Protein AF-A0A914XRQ2-F1 (afdb_monomer_lite)

Radius of gyration: 35.01 Å; chains: 1; bounding box: 94×74×85 Å

Secondary structure (DSSP, 8-state):
-HHHHHHHHTT------EEEEEEEEEEEEETTEEEEEEEEEETTTTEEEEE-SS-EEEE-HHHHHTS--SEEEEEEPPPHHHHHHHHHHHHHHHHHTTS---EEEEEHHHHHHHHH-S---SEE-TTTB-TTSSBPTT--GGGEEEEEHHHHHHHHHHH-EE---S---B-HHHHHHHHHHHHHHHHHHHHHHHHHT--TTTTTSPPEEEEHHHHHHHHHHHH-SSPPPP-SEE-GGGEEE-TTS-EEEPTT--EEEE-HHHHHHHHHHH-EE---BS-SSPPPPHHHHHHHHHHHHHHHHHHHHHTTSPP----------SSTTSSSSSSSS--------------PPP----------EEEEE-----

InterPro domains:
  IPR001394 Peptidase C19, ubiquitin carboxyl-terminal hydrolase [PF00443] (7-74)
  IPR006615 Peptidase C19, ubiquitin-specific peptidase, DUSP domain [PF06337] (101-168)
  IPR006615 Peptidase C19, ubiquitin-specific peptidase, DUSP domain [PF06337] (209-277)
  IPR006615 Peptidase C19, ubiquitin-specific peptidase, DUSP domain [PS51283] (77-170)
  IPR006615 Peptidase C19, ubiquitin-specific peptidase, DUSP domain [PS51283] (183-282)
  IPR006615 Peptidase C19, ubiquitin-specific peptidase, DUSP domain [SM00695] (96-176)
  IPR006615 Peptidase C19, ubiquitin-specific peptidase, DUSP domain [SM00695] (200-284)
  IPR018200 Ubiquitin specific protease, conserved site [PS00973] (18-36)
  IPR028889 Ubiquitin specific protease UPS, catalytic domain [PS50235] (1-77)
  IPR035927 DUSP-like superfamily [G3DSA:3.30.2230.10] (79-178)
  IPR035927 DUSP-like superfamily [G3DSA:3.30.2230.10] (207-288)
  IPR035927 DUSP-like superfamily [SSF143791] (89-170)
  IPR035927 DUSP-like superfamily [SSF143791] (208-278)
  IPR038765 Papain-like cysteine peptidase superfamily [SSF54001] (11-77)
  IPR044635 Ubiquitin carboxyl-terminal hydrolase 14-like [PTHR43982] (8-83)

Sequence (370 aa):
MLKSALEQAEQEDKSTLYDLVAFVSHRGAGVEFGHYVAYCYNSVDGNWYEYDDACVSKVDEADVLSREAYVLFYQKRSTDASENFKARVLELSAIMNETNSEAFYISAEWLYRFRTFSEPGPITNSDFLCEHFGQAPLLQPNQVFPIPSKIWSLLFEQYGGGPPCDRLMPCNTCNNRVLDIISRKTREKKAFNLLGKRLRYVTVLPPNVIAYSWYEQWDCFVTHFDRAAPGPIRNDALLQKQRDGSMRLRSGINYKSITREQWTYLHSIYGGGPEVLLTYDKQPCAEEIHSIVQRFEEQLAAVERKAKEPIVELPSSDNEEEDSKLIKEEEDSRIEEQETKSCSSMILIPDLKHEKSSEDVTIAVNANTE

Foldseek 3Di:
DVVVVVVVVVVPPPPWDKDFFKFWAFADPDPVDTFIWIWGADPVVGWIWIHGPVDIDTDDPVVVVVTDGQKIKIFTDADPVLVVLLVVLVVVQVVCVVDPAQWWKAFLQLVLLSVFESDSAATDPCLQAPPVRAGAPPDDPNGMDITGPVSVVSRCVVHNHDDIGSDHHHDPVNVVVLVVQLVVLQVLVVQQVVLQPDQLCVVQAAFWKFQVVQVVLCVCSSPPSPRDHGAAGDCPVQWDQDPVRFIFGDPPGDIDTGHPSSVVVSCVPHNDDDTAGPDRDGTDDPVVVVVSVVVSVVVVVVVVVVVPPDDPDDDDDDDDDDDPPPPDPPDPPDPDDDDDDDDPPDPDDPPPPDDDRPHPIDMDGDPPDD

Structure (mmCIF, N/CA/C/O backbone):
data_AF-A0A914XRQ2-F1
#
_entry.id   AF-A0A914XRQ2-F1
#
loop_
_atom_site.group_PDB
_atom_site.id
_atom_site.type_symbol
_atom_site.label_atom_id
_atom_site.label_alt_id
_atom_site.label_comp_id
_atom_site.label_asym_id
_atom_site.label_entity_id
_atom_site.label_seq_id
_atom_site.pdbx_PDB_ins_code
_atom_site.Cartn_x
_atom_site.Cartn_y
_atom_site.Cartn_z
_atom_site.occupancy
_atom_site.B_iso_or_equiv
_atom_site.auth_seq_id
_atom_site.auth_comp_id
_atom_site.auth_asym_id
_atom_site.auth_atom_id
_atom_site.pdbx_PDB_model_num
ATOM 1 N N . MET A 1 1 ? -4.835 -32.090 27.071 1.00 44.00 1 MET A N 1
ATOM 2 C CA . MET A 1 1 ? -4.871 -30.811 26.330 1.00 44.00 1 MET A CA 1
ATOM 3 C C . MET A 1 1 ? -6.288 -30.432 25.912 1.00 44.00 1 MET A C 1
ATOM 5 O O . MET A 1 1 ? -6.749 -29.415 26.388 1.00 44.00 1 MET A O 1
ATOM 9 N N . LEU A 1 2 ? -7.032 -31.259 25.163 1.00 35.56 2 LEU A N 1
ATOM 10 C CA . LEU A 1 2 ? -8.434 -30.955 24.798 1.00 35.56 2 LEU A CA 1
ATOM 11 C C . LEU A 1 2 ? -9.411 -30.828 25.986 1.00 35.56 2 LEU A C 1
ATOM 13 O O . LEU A 1 2 ? -10.310 -30.002 25.939 1.00 35.56 2 LEU A O 1
ATOM 17 N N . LYS A 1 3 ? -9.203 -31.576 27.080 1.00 37.34 3 LYS A N 1
ATOM 18 C CA . LYS A 1 3 ? -10.009 -31.428 28.310 1.00 37.34 3 LYS A CA 1
ATOM 19 C C . LYS A 1 3 ? -9.753 -30.114 29.063 1.00 37.34 3 LYS A C 1
ATOM 21 O O . LYS A 1 3 ? -10.689 -29.533 29.577 1.00 37.34 3 LYS A O 1
ATOM 26 N N . SER A 1 4 ? -8.518 -29.610 29.022 1.00 41.72 4 SER A N 1
ATOM 27 C CA . SER A 1 4 ? -8.141 -28.334 29.651 1.00 41.72 4 SER A CA 1
ATOM 28 C C . SER A 1 4 ? -8.650 -27.120 28.867 1.00 41.72 4 SER A C 1
ATOM 30 O O . SER A 1 4 ? -8.848 -26.071 29.463 1.00 41.72 4 SER A O 1
ATOM 32 N N . ALA A 1 5 ? -8.870 -27.262 27.554 1.00 40.38 5 ALA A N 1
ATOM 33 C CA . ALA A 1 5 ? -9.501 -26.233 26.727 1.00 40.38 5 ALA A CA 1
ATOM 34 C C . ALA A 1 5 ? -11.030 -26.192 26.918 1.00 40.38 5 ALA A C 1
ATOM 36 O O . ALA A 1 5 ? -11.624 -25.125 26.844 1.00 40.38 5 ALA A O 1
ATOM 37 N N . LEU A 1 6 ? -11.657 -27.340 27.208 1.00 41.16 6 LEU A N 1
ATOM 38 C CA . LEU A 1 6 ? -13.080 -27.419 27.560 1.00 41.16 6 LEU A CA 1
ATOM 39 C C . LEU A 1 6 ? -13.347 -26.913 28.989 1.00 41.16 6 LEU A C 1
ATOM 41 O O . LEU A 1 6 ? -14.287 -26.157 29.187 1.00 41.16 6 LEU A O 1
ATOM 45 N N . GLU A 1 7 ? -12.471 -27.219 29.952 1.00 39.94 7 GLU A N 1
ATOM 46 C CA . GLU A 1 7 ? -12.555 -26.679 31.323 1.00 39.94 7 GLU A CA 1
ATOM 47 C C . GLU A 1 7 ? -12.292 -25.159 31.385 1.00 39.94 7 GLU A C 1
ATOM 49 O O . GLU A 1 7 ? -12.845 -24.478 32.241 1.00 39.94 7 GLU A O 1
ATOM 54 N N . GLN A 1 8 ? -11.491 -24.597 30.466 1.00 41.16 8 GLN A N 1
ATOM 55 C CA . GLN A 1 8 ? -11.328 -23.139 30.340 1.00 41.16 8 GLN A CA 1
ATOM 56 C C . GLN A 1 8 ? -12.550 -22.456 29.710 1.00 41.16 8 GLN A C 1
ATOM 58 O O . GLN A 1 8 ? -12.863 -21.331 30.088 1.00 41.16 8 GLN A O 1
ATOM 63 N N . ALA A 1 9 ? -13.269 -23.136 28.811 1.00 41.97 9 ALA A N 1
ATOM 64 C CA . ALA A 1 9 ? -14.511 -22.623 28.234 1.00 41.97 9 ALA A CA 1
ATOM 65 C C . ALA A 1 9 ? -15.685 -22.637 29.235 1.00 41.97 9 ALA A C 1
ATOM 67 O O . ALA A 1 9 ? -16.582 -21.808 29.136 1.00 41.97 9 ALA A O 1
ATOM 68 N N . GLU A 1 10 ? -15.667 -23.533 30.228 1.00 41.88 10 GLU A N 1
ATOM 69 C CA . GLU A 1 10 ? -16.698 -23.611 31.278 1.00 41.88 10 GLU A CA 1
ATOM 70 C C . GLU A 1 10 ? -16.492 -22.604 32.432 1.00 41.88 10 GLU A C 1
ATOM 72 O O . GLU A 1 10 ? -17.390 -22.421 33.253 1.00 41.88 10 GLU A O 1
ATOM 77 N N . GLN A 1 11 ? -15.350 -21.904 32.494 1.00 41.88 11 GLN A N 1
ATOM 78 C CA . GLN A 1 11 ? -15.058 -20.894 33.527 1.00 41.88 11 GLN A CA 1
ATOM 79 C C . GLN A 1 11 ? -15.397 -19.447 33.090 1.00 41.88 11 GLN A C 1
ATOM 81 O O . GLN A 1 11 ? -15.307 -18.525 33.902 1.00 41.88 11 GLN A O 1
ATOM 86 N N . GLU A 1 12 ? -15.833 -19.238 31.842 1.00 45.47 12 GLU A N 1
ATOM 87 C CA . GLU A 1 12 ? -16.257 -17.940 31.288 1.00 45.47 12 GLU A CA 1
ATOM 88 C C . GLU A 1 12 ? -17.769 -17.879 31.007 1.00 45.47 12 GLU A C 1
ATOM 90 O O . GLU A 1 12 ? -18.205 -17.284 30.028 1.00 45.47 12 GLU A O 1
ATOM 95 N N . ASP A 1 13 ? -18.618 -18.413 31.889 1.00 45.72 13 ASP A N 1
ATOM 96 C CA . ASP A 1 13 ? -20.059 -18.108 31.839 1.00 45.72 13 ASP A CA 1
ATOM 97 C C . ASP A 1 13 ? -20.355 -16.729 32.463 1.00 45.72 13 ASP A C 1
ATOM 99 O O . ASP A 1 13 ? -21.106 -16.567 33.426 1.00 45.72 13 ASP A O 1
ATOM 103 N N . LYS A 1 14 ? -19.707 -15.687 31.929 1.00 56.28 14 LYS A N 1
ATOM 104 C CA . LYS A 1 14 ? -20.295 -14.349 31.946 1.00 56.28 14 LYS A CA 1
ATOM 105 C C . LYS A 1 14 ? -21.221 -14.313 30.745 1.00 56.28 14 LYS A C 1
ATOM 107 O O . LYS A 1 14 ? -20.740 -14.190 29.620 1.00 56.28 14 LYS A O 1
ATOM 112 N N . SER A 1 15 ? -22.527 -14.407 30.987 1.00 59.31 15 SER A N 1
ATOM 113 C CA . SER A 1 15 ? -23.558 -14.226 29.964 1.00 59.31 15 SER A CA 1
ATOM 114 C C . SER A 1 15 ? -23.250 -12.962 29.158 1.00 59.31 15 SER A C 1
ATOM 116 O O . SER A 1 15 ? -23.464 -11.841 29.631 1.00 59.31 15 SER A O 1
ATOM 118 N N . THR A 1 16 ? -22.666 -13.129 27.974 1.00 75.44 16 THR A N 1
ATOM 119 C CA . THR A 1 16 ? -22.288 -11.999 27.135 1.00 75.44 16 THR A CA 1
ATOM 120 C C . THR A 1 16 ? -23.546 -11.570 26.406 1.00 75.44 16 THR A C 1
ATOM 122 O O . THR A 1 16 ? -24.026 -12.260 25.511 1.00 75.44 16 THR A O 1
ATOM 125 N N . LEU A 1 17 ? -24.128 -10.468 26.869 1.00 87.38 17 LEU A N 1
ATOM 126 C CA . LEU A 1 17 ? -25.348 -9.915 26.302 1.00 87.38 17 LEU A CA 1
ATOM 127 C C . LEU A 1 17 ? -24.999 -9.012 25.124 1.00 87.38 17 LEU A C 1
ATOM 129 O O . LEU A 1 17 ? -24.023 -8.265 25.177 1.00 87.38 17 LEU A O 1
ATOM 133 N N . TYR A 1 18 ? -25.826 -9.073 24.089 1.00 88.38 18 TYR A N 1
ATOM 134 C CA . TYR A 1 18 ? -25.706 -8.249 22.897 1.00 88.38 18 TYR A CA 1
ATOM 135 C C . TYR A 1 18 ? -27.042 -7.570 22.612 1.00 88.38 18 TYR A C 1
ATOM 137 O O . TYR A 1 18 ? -28.093 -8.194 22.759 1.00 88.38 18 TYR A O 1
ATOM 145 N N . ASP A 1 19 ? -26.985 -6.318 22.175 1.00 89.81 19 ASP A N 1
ATOM 146 C CA . ASP A 1 19 ? -28.132 -5.537 21.725 1.00 89.81 19 ASP A CA 1
ATOM 147 C C . ASP A 1 19 ? -28.123 -5.428 20.205 1.00 89.81 19 ASP A C 1
ATOM 149 O O . ASP A 1 19 ? -27.085 -5.160 19.603 1.00 89.81 19 ASP A O 1
ATOM 153 N N . LEU A 1 20 ? -29.274 -5.636 19.567 1.00 91.06 20 LEU A N 1
ATOM 154 C CA . LEU A 1 20 ? -29.425 -5.345 18.145 1.00 91.06 20 LEU A CA 1
ATOM 155 C C . LEU A 1 20 ? -29.464 -3.823 17.968 1.00 91.06 20 LEU A C 1
ATOM 157 O O . LEU A 1 20 ? -30.400 -3.178 18.434 1.00 91.06 20 LEU A O 1
ATOM 161 N N . VAL A 1 21 ? -28.471 -3.261 17.281 1.00 93.44 21 VAL A N 1
ATOM 162 C CA . VAL A 1 21 ? -28.357 -1.806 17.073 1.00 93.44 21 VAL A CA 1
ATOM 163 C C . VAL A 1 21 ? -28.676 -1.386 15.645 1.00 93.44 21 VAL A C 1
ATOM 165 O O . VAL A 1 21 ? -29.070 -0.247 15.408 1.00 93.44 21 VAL A O 1
ATOM 168 N N . ALA A 1 22 ? -28.545 -2.299 14.682 1.00 95.12 22 ALA A N 1
ATOM 169 C CA . ALA A 1 22 ? -28.964 -2.062 13.309 1.00 95.12 22 ALA A CA 1
ATOM 170 C C . ALA A 1 22 ? -29.204 -3.371 12.548 1.00 95.12 22 ALA A C 1
ATOM 172 O O . ALA A 1 22 ? -28.736 -4.442 12.936 1.00 95.12 22 ALA A O 1
ATOM 173 N N . PHE A 1 23 ? -29.888 -3.287 11.414 1.00 95.31 23 PHE A N 1
ATOM 174 C CA . PHE A 1 23 ? -29.880 -4.332 10.394 1.00 95.31 23 PHE A CA 1
ATOM 175 C C . PHE A 1 23 ? -30.125 -3.742 9.010 1.00 95.31 23 PHE A C 1
ATOM 177 O O . PHE A 1 23 ? -30.680 -2.658 8.855 1.00 95.31 23 PHE A O 1
ATOM 184 N N . VAL A 1 24 ? -29.711 -4.477 7.988 1.00 94.62 24 VAL A N 1
ATOM 185 C CA . VAL A 1 24 ? -30.026 -4.184 6.594 1.00 94.62 24 VAL A CA 1
ATOM 186 C C . VAL A 1 24 ? -31.089 -5.163 6.136 1.00 94.62 24 VAL A C 1
ATOM 188 O O . VAL A 1 24 ? -30.946 -6.372 6.321 1.00 94.62 24 VAL A O 1
ATOM 191 N N . SER A 1 25 ? -32.140 -4.639 5.519 1.00 93.06 25 SER A N 1
ATOM 192 C CA . SER A 1 25 ? -33.117 -5.421 4.774 1.00 93.06 25 SER A CA 1
ATOM 193 C C . SER A 1 25 ? -32.781 -5.345 3.290 1.00 93.06 25 SER A C 1
ATOM 195 O O . SER A 1 25 ? -32.468 -4.272 2.769 1.00 93.06 25 SER A O 1
ATOM 197 N N . HIS A 1 26 ? -32.832 -6.485 2.611 1.00 91.75 26 HIS A N 1
ATOM 198 C CA . HIS A 1 26 ? -32.635 -6.572 1.170 1.00 91.75 26 HIS A CA 1
ATOM 199 C C . HIS A 1 26 ? -33.975 -6.846 0.496 1.00 91.75 26 HIS A C 1
ATOM 201 O O . HIS A 1 26 ? -34.701 -7.758 0.877 1.00 91.75 26 HIS A O 1
ATOM 207 N N . ARG A 1 27 ? -34.308 -6.030 -0.503 1.00 86.25 27 ARG A N 1
ATOM 208 C CA . ARG A 1 27 ? -35.505 -6.178 -1.331 1.00 86.25 27 ARG A CA 1
ATOM 209 C C . ARG A 1 27 ? -35.055 -6.457 -2.760 1.00 86.25 27 ARG A C 1
ATOM 211 O O . ARG A 1 27 ? -34.749 -5.534 -3.515 1.00 86.25 27 ARG A O 1
ATOM 218 N N . GLY A 1 28 ? -34.986 -7.722 -3.146 1.00 82.12 28 GLY A N 1
ATOM 219 C CA . GLY A 1 28 ? -34.576 -8.106 -4.493 1.00 82.12 28 GLY A CA 1
ATOM 220 C C . GLY A 1 28 ? -34.579 -9.613 -4.691 1.00 82.12 28 GLY A C 1
ATOM 221 O O . GLY A 1 28 ? -34.555 -10.369 -3.731 1.00 82.12 28 GLY A O 1
ATOM 222 N N . ALA A 1 29 ? -34.612 -10.043 -5.951 1.00 76.06 29 ALA A N 1
ATOM 223 C CA . ALA A 1 29 ? -34.640 -11.463 -6.303 1.00 76.06 29 ALA A CA 1
ATOM 224 C C . ALA A 1 29 ? -33.247 -12.124 -6.314 1.00 76.06 29 ALA A C 1
ATOM 226 O O . ALA A 1 29 ? -33.146 -13.315 -6.590 1.00 76.06 29 ALA A O 1
ATOM 227 N N . GLY A 1 30 ? -32.164 -11.372 -6.083 1.00 74.19 30 GLY A N 1
ATOM 228 C CA . GLY A 1 30 ? -30.812 -11.921 -6.107 1.00 74.19 30 GLY A CA 1
ATOM 229 C C . GLY A 1 30 ? -29.822 -11.142 -5.252 1.00 74.19 30 GLY A C 1
ATOM 230 O O . GLY A 1 30 ? -29.964 -9.944 -5.027 1.00 74.19 30 GLY A O 1
ATOM 231 N N . VAL A 1 31 ? -28.781 -11.839 -4.802 1.00 73.06 31 VAL A N 1
ATOM 232 C CA . VAL A 1 31 ? -27.751 -11.307 -3.893 1.00 73.06 31 VAL A CA 1
ATOM 233 C C . VAL A 1 31 ? -26.921 -10.184 -4.535 1.00 73.06 31 VAL A C 1
ATOM 235 O O . VAL A 1 31 ? -26.402 -9.326 -3.832 1.00 73.06 31 VAL A O 1
ATOM 238 N N . GLU A 1 32 ? -26.809 -10.163 -5.868 1.00 73.88 32 GLU A N 1
ATOM 239 C CA . GLU A 1 32 ? -26.055 -9.143 -6.617 1.00 73.88 32 GLU A CA 1
ATOM 240 C C . GLU A 1 32 ? -26.924 -7.967 -7.101 1.00 73.88 32 GLU A C 1
ATOM 242 O O . GLU A 1 32 ? -26.396 -6.978 -7.611 1.00 73.88 32 GLU A O 1
ATOM 247 N N . PHE A 1 33 ? -28.254 -8.058 -6.973 1.00 73.88 33 PHE A N 1
ATOM 248 C CA . PHE A 1 33 ? -29.190 -7.053 -7.480 1.00 73.88 33 PHE A CA 1
ATOM 249 C C . PHE A 1 33 ? -30.433 -6.926 -6.589 1.00 73.88 33 PHE A C 1
ATOM 251 O O . PHE A 1 33 ? -31.248 -7.837 -6.452 1.00 73.88 33 PHE A O 1
ATOM 258 N N . GLY A 1 34 ? -30.613 -5.745 -6.007 1.00 84.00 34 GLY A N 1
ATOM 259 C CA . GLY A 1 34 ? -31.775 -5.393 -5.200 1.00 84.00 34 GLY A CA 1
ATOM 260 C C . GLY A 1 34 ? -31.562 -4.081 -4.462 1.00 84.00 34 GLY A C 1
ATOM 261 O O . GLY A 1 34 ? -30.523 -3.438 -4.610 1.00 84.00 34 GLY A O 1
ATOM 262 N N . HIS A 1 35 ? -32.565 -3.691 -3.684 1.00 90.44 35 HIS A N 1
ATOM 263 C CA . HIS A 1 35 ? -32.544 -2.477 -2.879 1.00 90.44 35 HIS A CA 1
ATOM 264 C C . HIS A 1 35 ? -32.175 -2.799 -1.435 1.00 90.44 35 HIS A C 1
ATOM 266 O O . HIS A 1 35 ? -32.779 -3.690 -0.835 1.00 90.44 35 HIS A O 1
ATOM 272 N N . TYR A 1 36 ? -31.198 -2.091 -0.880 1.00 91.94 36 TYR A N 1
ATOM 273 C CA . TYR A 1 36 ? -30.745 -2.293 0.494 1.00 91.94 36 TYR A CA 1
ATOM 274 C C . TYR A 1 36 ? -31.172 -1.105 1.338 1.00 91.94 36 TYR A C 1
ATOM 276 O O . TYR A 1 36 ? -30.748 0.019 1.095 1.00 91.94 36 TYR A O 1
ATOM 284 N N . VAL A 1 37 ? -31.994 -1.374 2.346 1.00 93.75 37 VAL A N 1
ATOM 285 C CA . VAL A 1 37 ? -32.488 -0.359 3.279 1.00 93.75 37 VAL A CA 1
ATOM 286 C C . VAL A 1 37 ? -31.923 -0.667 4.655 1.00 93.75 37 VAL A C 1
ATOM 288 O O . VAL A 1 37 ? -32.022 -1.806 5.122 1.00 93.75 37 VAL A O 1
ATOM 291 N N . ALA A 1 38 ? -31.322 0.329 5.300 1.00 96.06 38 ALA A N 1
ATOM 292 C CA . ALA A 1 38 ? -30.762 0.173 6.637 1.00 96.06 38 ALA A CA 1
ATOM 293 C C . ALA A 1 38 ? -31.758 0.645 7.699 1.00 96.06 38 ALA A C 1
ATOM 295 O O . ALA A 1 38 ? -32.360 1.707 7.573 1.00 96.06 38 ALA A O 1
ATOM 296 N N . TYR A 1 39 ? -31.900 -0.131 8.764 1.00 95.62 39 TYR A N 1
ATOM 297 C CA . TYR A 1 39 ? -32.664 0.220 9.952 1.00 95.62 39 TYR A CA 1
ATOM 298 C C . TYR A 1 39 ? -31.685 0.343 11.107 1.00 95.62 39 TYR A C 1
ATOM 300 O O . TYR A 1 39 ? -31.021 -0.636 11.444 1.00 95.62 39 TYR A O 1
ATOM 308 N N . CYS A 1 40 ? -31.580 1.525 11.707 1.00 96.00 40 CYS A N 1
ATOM 309 C CA . CYS A 1 40 ? -30.632 1.780 12.790 1.00 96.00 40 CYS A CA 1
ATOM 310 C C . CYS A 1 40 ? -31.351 2.341 14.014 1.00 96.00 40 CYS A C 1
ATOM 312 O O . CYS A 1 40 ? -32.207 3.222 13.893 1.00 96.00 40 CYS A O 1
ATOM 314 N N . TYR A 1 41 ? -30.972 1.850 15.188 1.00 94.44 41 TYR A N 1
ATOM 315 C CA . TYR A 1 41 ? -31.402 2.379 16.470 1.00 94.44 41 TYR A CA 1
ATOM 316 C C . TYR A 1 41 ? -30.537 3.579 16.855 1.00 94.44 41 TYR A C 1
ATOM 318 O O . TYR A 1 41 ? -29.308 3.506 16.846 1.00 94.44 41 TYR A O 1
ATOM 326 N N . ASN A 1 42 ? -31.173 4.690 17.213 1.00 92.19 42 ASN A N 1
ATOM 327 C CA . ASN A 1 42 ? -30.496 5.857 17.754 1.00 92.19 42 ASN A CA 1
ATOM 328 C C . ASN A 1 42 ? -30.557 5.831 19.284 1.00 92.19 42 ASN A C 1
ATOM 330 O O . ASN A 1 42 ? -31.587 6.141 19.882 1.00 92.19 42 ASN A O 1
ATOM 334 N N . SER A 1 43 ? -29.433 5.530 19.930 1.00 87.19 43 SER A N 1
ATOM 335 C CA . SER A 1 43 ? -29.331 5.488 21.394 1.00 87.19 43 SER A CA 1
ATOM 336 C C . SER A 1 43 ? -29.526 6.851 22.075 1.00 87.19 43 SER A C 1
ATOM 338 O O . SER A 1 43 ? -29.836 6.891 23.264 1.00 87.19 43 SER A O 1
ATOM 340 N N . VAL A 1 44 ? -29.395 7.966 21.342 1.00 88.81 44 VAL A N 1
ATOM 341 C CA . VAL A 1 44 ? -29.539 9.328 21.889 1.00 88.81 44 VAL A CA 1
ATOM 342 C C . VAL A 1 44 ? -31.000 9.690 22.151 1.00 88.81 44 VAL A C 1
ATOM 344 O O . VAL A 1 44 ? -31.306 10.313 23.166 1.00 88.81 44 VAL A O 1
ATOM 347 N N . ASP A 1 45 ? -31.900 9.330 21.234 1.00 93.12 45 ASP A N 1
ATOM 348 C CA . ASP A 1 45 ? -33.332 9.645 21.336 1.00 93.12 45 ASP A CA 1
ATOM 349 C C . ASP A 1 45 ? -34.221 8.412 21.578 1.00 93.12 45 ASP A C 1
ATOM 351 O O . ASP A 1 45 ? -35.422 8.563 21.817 1.00 93.12 45 ASP A O 1
ATOM 355 N N . GLY A 1 46 ? -33.636 7.213 21.537 1.00 92.00 46 GLY A N 1
ATOM 356 C CA . GLY A 1 46 ? -34.300 5.940 21.791 1.00 92.00 46 GLY A CA 1
ATOM 357 C C . GLY A 1 46 ? -35.212 5.456 20.664 1.00 92.00 46 GLY A C 1
ATOM 358 O O . GLY A 1 46 ? -36.146 4.707 20.940 1.00 92.00 46 GLY A O 1
ATOM 359 N N . ASN A 1 47 ? -35.012 5.899 19.416 1.00 94.88 47 ASN A N 1
ATOM 360 C CA . ASN A 1 47 ? -35.888 5.553 18.291 1.00 94.88 47 ASN A CA 1
ATOM 361 C C . ASN A 1 47 ? -35.163 4.842 17.150 1.00 94.88 47 ASN A C 1
ATOM 363 O O . ASN A 1 47 ? -33.967 5.024 16.928 1.00 94.88 47 ASN A O 1
ATOM 367 N N . TRP A 1 48 ? -35.933 4.084 16.371 1.00 96.31 48 TRP A N 1
ATOM 368 C CA . TRP A 1 48 ? -35.472 3.463 15.138 1.00 96.31 48 TRP A CA 1
ATOM 369 C C . TRP A 1 48 ? -35.699 4.364 13.926 1.00 96.31 48 TRP A C 1
ATOM 371 O O . TRP A 1 48 ? -36.690 5.094 13.838 1.00 96.31 48 TRP A O 1
ATOM 381 N N . TYR A 1 49 ? -34.786 4.271 12.965 1.00 96.12 49 TYR A N 1
ATOM 382 C CA . TYR A 1 49 ? -34.834 5.019 11.717 1.00 96.12 49 TYR A CA 1
ATOM 383 C C . TYR A 1 49 ? -34.591 4.093 10.527 1.00 96.12 49 TYR A C 1
ATOM 385 O O . TYR A 1 49 ? -33.648 3.305 10.532 1.00 96.12 49 TYR A O 1
ATOM 393 N N . GLU A 1 50 ? -35.442 4.214 9.512 1.00 96.00 50 GLU A N 1
ATOM 394 C CA . GLU A 1 50 ? -35.275 3.639 8.179 1.00 96.00 50 GLU A CA 1
ATOM 395 C C . GLU A 1 50 ? -34.475 4.631 7.324 1.00 96.00 50 GLU A C 1
ATOM 397 O O . GLU A 1 50 ? -34.876 5.786 7.162 1.00 96.00 50 GLU A O 1
ATOM 402 N N . TYR A 1 51 ? -33.339 4.180 6.803 1.00 95.19 51 TYR A N 1
ATOM 403 C CA . TYR A 1 51 ? -32.465 4.905 5.889 1.00 95.19 51 TYR A CA 1
ATOM 404 C C . TYR A 1 51 ? -32.584 4.273 4.503 1.00 95.19 51 TYR A C 1
ATOM 406 O O . TYR A 1 51 ? -31.990 3.226 4.231 1.00 95.19 51 TYR A O 1
ATOM 414 N N . ASP A 1 52 ? -33.370 4.922 3.650 1.00 92.75 52 ASP A N 1
ATOM 415 C CA . ASP A 1 52 ? -33.533 4.614 2.230 1.00 92.75 52 ASP A CA 1
ATOM 416 C C . ASP A 1 52 ? -32.781 5.679 1.393 1.00 92.75 52 ASP A C 1
ATOM 418 O O . ASP A 1 52 ? -32.453 6.761 1.887 1.00 92.75 52 ASP A O 1
ATOM 422 N N . ASP A 1 53 ? -32.511 5.406 0.118 1.00 91.12 53 ASP A N 1
ATOM 423 C CA . ASP A 1 53 ? -31.789 6.287 -0.810 1.00 91.12 53 ASP A CA 1
ATOM 424 C C . ASP A 1 53 ? -32.435 7.676 -0.921 1.00 91.12 53 ASP A C 1
ATOM 426 O O . ASP A 1 53 ? -31.750 8.687 -1.089 1.00 91.12 53 ASP A O 1
ATOM 430 N N . ALA A 1 54 ? -33.768 7.733 -0.854 1.00 89.38 54 ALA A N 1
ATOM 431 C CA . ALA A 1 54 ? -34.530 8.962 -1.056 1.00 89.38 54 ALA A CA 1
ATOM 432 C C . ALA A 1 54 ? -34.807 9.737 0.241 1.00 89.38 54 ALA A C 1
ATOM 434 O O . ALA A 1 54 ? -34.995 10.957 0.196 1.00 89.38 54 ALA A O 1
ATOM 435 N N . CYS A 1 55 ? -34.886 9.057 1.386 1.00 90.94 55 CYS A N 1
ATOM 436 C CA . CYS A 1 55 ? -35.293 9.674 2.642 1.00 90.94 55 CYS A CA 1
ATOM 437 C C . CYS A 1 55 ? -34.858 8.876 3.875 1.00 90.94 55 CYS A C 1
ATOM 439 O O . CYS A 1 55 ? -34.636 7.669 3.838 1.00 90.94 55 CYS A O 1
ATOM 441 N N . VAL A 1 56 ? -34.799 9.592 4.999 1.00 95.50 56 VAL A N 1
ATOM 442 C CA . VAL A 1 56 ? -34.661 9.011 6.334 1.00 95.50 56 VAL A CA 1
ATOM 443 C C . VAL A 1 56 ? -35.972 9.229 7.074 1.00 95.50 56 VAL A C 1
ATOM 445 O O . VAL A 1 56 ? -36.438 10.367 7.177 1.00 95.50 56 VAL A O 1
ATOM 448 N N . SER A 1 57 ? -36.567 8.161 7.594 1.00 95.38 57 SER A N 1
ATOM 449 C CA . SER A 1 57 ? -37.829 8.222 8.335 1.00 95.38 57 SER A CA 1
ATOM 450 C C . SER A 1 57 ? -37.737 7.482 9.657 1.00 95.38 57 SER A C 1
ATOM 452 O O . SER A 1 57 ? -37.221 6.370 9.720 1.00 95.38 57 SER A O 1
ATOM 454 N N . LYS A 1 58 ? -38.278 8.086 10.717 1.00 96.00 58 LYS A N 1
ATOM 455 C CA . LYS A 1 58 ? -38.478 7.405 11.997 1.00 96.00 58 LYS A CA 1
ATOM 456 C C . LYS A 1 58 ? -39.491 6.270 11.818 1.00 96.00 58 LYS A C 1
ATOM 458 O O . LYS A 1 58 ? -40.513 6.475 11.166 1.00 96.00 58 LYS A O 1
ATOM 463 N N . VAL A 1 59 ? -39.214 5.116 12.411 1.00 94.38 59 VAL A N 1
ATOM 464 C CA . VAL A 1 59 ? -40.076 3.927 12.372 1.00 94.38 59 VAL A CA 1
ATOM 465 C C . VAL A 1 59 ? -40.318 3.392 13.778 1.00 94.38 59 VAL A C 1
ATOM 467 O O . VAL A 1 59 ? -39.477 3.551 14.666 1.00 94.38 59 VAL A O 1
ATOM 470 N N . ASP A 1 60 ? -41.477 2.772 13.981 1.00 91.75 60 ASP A N 1
ATOM 471 C CA . ASP A 1 60 ? -41.829 2.172 15.263 1.00 91.75 60 ASP A CA 1
ATOM 472 C C . ASP A 1 60 ? -41.170 0.799 15.421 1.00 91.75 60 ASP A C 1
ATOM 474 O O . ASP A 1 60 ? -40.987 0.052 14.462 1.00 91.75 60 ASP A O 1
ATOM 478 N N . GLU A 1 61 ? -40.847 0.426 16.657 1.00 89.44 61 GLU A N 1
ATOM 479 C CA . GLU A 1 61 ? -40.177 -0.845 16.960 1.00 89.44 61 GLU A CA 1
ATOM 480 C C . GLU A 1 61 ? -40.977 -2.070 16.476 1.00 89.44 61 GLU A C 1
ATOM 482 O O . GLU A 1 61 ? -40.403 -3.049 16.002 1.00 89.44 61 GLU A O 1
ATOM 487 N N . ALA A 1 62 ? -42.311 -2.003 16.513 1.00 89.81 62 ALA A N 1
ATOM 488 C CA . ALA A 1 62 ? -43.167 -3.061 15.981 1.00 89.81 62 ALA A CA 1
ATOM 489 C C . ALA A 1 62 ? -42.989 -3.253 14.463 1.00 89.81 62 ALA A C 1
ATOM 491 O O . ALA A 1 62 ? -42.950 -4.391 13.990 1.00 89.81 62 ALA A O 1
ATOM 492 N N . ASP A 1 63 ? -42.828 -2.160 13.710 1.00 86.88 63 ASP A N 1
ATOM 493 C CA . ASP A 1 63 ? -42.570 -2.221 12.269 1.00 86.88 63 ASP A CA 1
ATOM 494 C C . ASP A 1 63 ? -41.190 -2.806 11.999 1.00 86.88 63 ASP A C 1
ATOM 496 O O . ASP A 1 63 ? -41.029 -3.618 11.090 1.00 86.88 63 ASP A O 1
ATOM 500 N N . VAL A 1 64 ? -40.207 -2.430 12.814 1.00 89.12 64 VAL A N 1
ATOM 501 C CA . VAL A 1 64 ? -38.832 -2.921 12.738 1.00 89.12 64 VAL A CA 1
ATOM 502 C C . VAL A 1 64 ? -38.776 -4.440 12.920 1.00 89.12 64 VAL A C 1
ATOM 504 O O . VAL A 1 64 ? -38.181 -5.130 12.095 1.00 89.12 64 VAL A O 1
ATOM 507 N N . LEU A 1 65 ? -39.464 -4.970 13.936 1.00 88.06 65 LEU A N 1
ATOM 508 C CA . LEU A 1 65 ? -39.543 -6.409 14.219 1.00 88.06 65 LEU A CA 1
ATOM 509 C C . LEU A 1 65 ? -40.256 -7.213 13.122 1.00 88.06 65 LEU A C 1
ATOM 511 O O . LEU A 1 65 ? -40.074 -8.426 13.038 1.00 88.06 65 LEU A O 1
ATOM 515 N N . SER A 1 66 ? -41.069 -6.557 12.290 1.00 88.38 66 SER A N 1
ATOM 516 C CA . SER A 1 66 ? -41.770 -7.201 11.174 1.00 88.38 66 SER A CA 1
ATOM 517 C C . SER A 1 66 ? -40.929 -7.324 9.896 1.00 88.38 66 SER A C 1
ATOM 519 O O . SER A 1 66 ? -41.354 -7.993 8.954 1.00 88.38 66 SER A O 1
ATOM 521 N N . ARG A 1 67 ? -39.759 -6.672 9.825 1.00 89.12 67 ARG A N 1
ATOM 522 C CA . ARG A 1 67 ? -38.915 -6.670 8.621 1.00 89.12 67 ARG A CA 1
ATOM 523 C C . ARG A 1 67 ? -38.020 -7.902 8.550 1.00 89.12 67 ARG A C 1
ATOM 525 O O . ARG A 1 67 ? -37.493 -8.382 9.549 1.00 89.12 67 ARG A O 1
ATOM 532 N N . GLU A 1 68 ? -37.771 -8.355 7.327 1.00 89.94 68 GLU A N 1
ATOM 533 C CA . GLU A 1 68 ? -36.800 -9.410 7.057 1.00 89.94 68 GLU A CA 1
ATOM 534 C C . GLU A 1 68 ? -35.384 -8.826 7.034 1.00 89.94 68 GLU A C 1
ATOM 536 O O . GLU A 1 68 ? -35.036 -7.991 6.188 1.00 89.94 68 GLU A O 1
ATOM 541 N N . ALA A 1 69 ? -34.572 -9.253 8.001 1.00 89.94 69 ALA A N 1
ATOM 542 C CA . ALA A 1 69 ? -33.180 -8.853 8.116 1.00 89.94 69 ALA A CA 1
ATOM 543 C C . ALA A 1 69 ? -32.281 -9.753 7.257 1.00 89.94 69 ALA A C 1
ATOM 545 O O . ALA A 1 69 ? -32.260 -10.976 7.417 1.00 89.94 69 ALA A O 1
ATOM 546 N N . TYR A 1 70 ? -31.499 -9.118 6.386 1.00 90.38 70 TYR A N 1
ATOM 547 C CA . TYR A 1 70 ? -30.450 -9.740 5.582 1.00 90.38 70 TYR A CA 1
ATOM 548 C C . TYR A 1 70 ? -29.104 -9.729 6.325 1.00 90.38 70 TYR A C 1
ATOM 550 O O . TYR A 1 70 ? -28.425 -10.752 6.418 1.00 90.38 70 TYR A O 1
ATOM 558 N N . VAL A 1 71 ? -28.744 -8.594 6.932 1.00 92.75 71 VAL A N 1
ATOM 559 C CA . VAL A 1 71 ? -27.537 -8.449 7.766 1.00 92.75 71 VAL A CA 1
ATOM 560 C C . VAL A 1 71 ? -27.919 -7.817 9.092 1.00 92.75 71 VAL A C 1
ATOM 562 O O . VAL A 1 71 ? -28.543 -6.765 9.091 1.00 92.75 71 VAL A O 1
ATOM 565 N N . LEU A 1 72 ? -27.530 -8.425 10.208 1.00 92.94 72 LEU A N 1
ATOM 566 C CA . LEU A 1 72 ? -27.784 -7.940 11.564 1.00 92.94 72 LEU A CA 1
ATOM 567 C C . LEU A 1 72 ? -26.492 -7.395 12.179 1.00 92.94 72 LEU A C 1
ATOM 569 O O . LEU A 1 72 ? -25.421 -7.979 12.006 1.00 92.94 72 LEU A O 1
ATOM 573 N N . PHE A 1 73 ? -26.618 -6.310 12.935 1.00 92.19 73 PHE A N 1
ATOM 574 C CA . PHE A 1 73 ? -25.530 -5.628 13.624 1.00 92.19 73 PHE A CA 1
ATOM 575 C C . PHE A 1 73 ? -25.822 -5.605 15.124 1.00 92.19 73 PHE A C 1
ATOM 577 O O . PHE A 1 73 ? -26.765 -4.951 15.575 1.00 92.19 73 PHE A O 1
ATOM 584 N N . TYR A 1 74 ? -25.005 -6.319 15.893 1.00 90.50 74 TYR A N 1
ATOM 585 C CA . TYR A 1 74 ? -25.149 -6.451 17.339 1.00 90.50 74 TYR A CA 1
ATOM 586 C C . TYR A 1 74 ? -24.022 -5.742 18.076 1.00 90.50 74 TYR A C 1
ATOM 588 O O . TYR A 1 74 ? -22.859 -5.963 17.756 1.00 90.50 74 TYR A O 1
ATOM 596 N N . GLN A 1 75 ? -24.342 -4.966 19.103 1.00 87.94 75 GLN A N 1
ATOM 597 C CA . GLN A 1 75 ? -23.367 -4.360 20.001 1.00 87.94 75 GLN A CA 1
ATOM 598 C C . GLN A 1 75 ? -23.275 -5.173 21.291 1.00 87.94 75 GLN A C 1
ATOM 600 O O . GLN A 1 75 ? -24.293 -5.506 21.898 1.00 87.94 75 GLN A O 1
ATOM 605 N N . LYS A 1 76 ? -22.060 -5.510 21.728 1.00 87.69 76 LYS A N 1
ATOM 606 C CA . LYS A 1 76 ? -21.854 -6.164 23.028 1.00 87.69 76 LYS A CA 1
ATOM 607 C C . LYS A 1 76 ? -22.219 -5.196 24.155 1.00 87.69 76 LYS A C 1
ATOM 609 O O . LYS A 1 76 ? -21.836 -4.032 24.117 1.00 87.69 76 LYS A O 1
ATOM 614 N N . ARG A 1 77 ? -22.927 -5.670 25.183 1.00 86.12 77 ARG A N 1
ATOM 615 C CA . ARG A 1 77 ? -23.167 -4.877 26.394 1.00 86.12 77 ARG A CA 1
ATOM 616 C C . ARG A 1 77 ? -21.905 -4.820 27.238 1.00 86.12 77 ARG A C 1
ATOM 618 O O . ARG A 1 77 ? -21.310 -5.849 27.570 1.00 86.12 77 ARG A O 1
ATOM 625 N N . SER A 1 78 ? -21.548 -3.616 27.665 1.00 85.38 78 SER A N 1
ATOM 626 C CA . SER A 1 78 ? -20.546 -3.449 28.708 1.00 85.38 78 SER A CA 1
ATOM 627 C C . SER A 1 78 ? -21.055 -4.003 30.038 1.00 85.38 78 SER A C 1
ATOM 629 O O . SER A 1 78 ? -22.231 -3.891 30.377 1.00 85.38 78 SER A O 1
ATOM 631 N N . THR A 1 79 ? -20.149 -4.585 30.820 1.00 86.75 79 THR A N 1
ATOM 632 C CA . THR A 1 79 ? -20.447 -4.972 32.205 1.00 86.75 79 THR A CA 1
ATOM 633 C C . THR A 1 79 ? -20.303 -3.766 33.131 1.00 86.75 79 THR A C 1
ATOM 635 O O . THR A 1 79 ? -19.435 -2.923 32.897 1.00 86.75 79 THR A O 1
ATOM 638 N N . ASP A 1 80 ? -21.060 -3.728 34.233 1.00 86.69 80 ASP A N 1
ATOM 639 C CA . ASP A 1 80 ? -20.933 -2.677 35.259 1.00 86.69 80 ASP A CA 1
ATOM 640 C C . ASP A 1 80 ? -19.485 -2.512 35.737 1.00 86.69 80 ASP A C 1
ATOM 642 O O . ASP A 1 80 ? -19.015 -1.406 35.991 1.00 86.69 80 ASP A O 1
ATOM 646 N N . ALA A 1 81 ? -18.740 -3.617 35.834 1.00 86.81 81 ALA A N 1
ATOM 647 C CA . ALA A 1 81 ? -17.328 -3.593 36.194 1.00 86.81 81 ALA A CA 1
ATOM 648 C C . ALA A 1 81 ? -16.466 -2.841 35.160 1.00 86.81 81 ALA A C 1
ATOM 650 O O . ALA A 1 81 ? -15.601 -2.060 35.555 1.00 86.81 81 ALA A O 1
ATOM 651 N N . SER A 1 82 ? -16.706 -3.051 33.859 1.00 86.94 82 SER A N 1
ATOM 652 C CA . SER A 1 82 ? -15.989 -2.363 32.774 1.00 86.94 82 SER A CA 1
ATOM 653 C C . SER A 1 82 ? -16.309 -0.867 32.757 1.00 86.94 82 SER A C 1
ATOM 655 O O . SER A 1 82 ? -15.395 -0.044 32.732 1.00 86.94 82 SER A O 1
ATOM 657 N N . GLU A 1 83 ? -17.586 -0.496 32.875 1.00 88.25 83 GLU A N 1
ATOM 658 C CA . GLU A 1 83 ? -17.998 0.914 32.886 1.00 88.25 83 GLU A CA 1
ATOM 659 C C . GLU A 1 83 ? -17.486 1.657 34.126 1.00 88.25 83 GLU A C 1
ATOM 661 O O . GLU A 1 83 ? -16.923 2.747 34.009 1.00 88.25 83 GLU A O 1
ATOM 666 N N . ASN A 1 84 ? -17.551 1.037 35.308 1.00 91.31 84 ASN A N 1
ATOM 667 C CA . ASN A 1 84 ? -16.967 1.605 36.525 1.00 91.31 84 ASN A CA 1
ATOM 668 C C . ASN A 1 84 ? -15.445 1.774 36.410 1.00 91.31 84 ASN A C 1
ATOM 670 O O . ASN A 1 84 ? -14.890 2.771 36.880 1.00 91.31 84 ASN A O 1
ATOM 674 N N . PHE A 1 85 ? -14.752 0.823 35.775 1.00 92.19 85 PHE A N 1
ATOM 675 C CA . PHE A 1 85 ? -13.319 0.942 35.520 1.00 92.19 85 PHE A CA 1
ATOM 676 C C . PHE A 1 85 ? -13.014 2.114 34.577 1.00 92.19 85 PHE A C 1
ATOM 678 O O . PHE A 1 85 ? -12.143 2.930 34.887 1.00 92.19 85 PHE A O 1
ATOM 685 N N . LYS A 1 86 ? -13.752 2.246 33.466 1.00 91.25 86 LYS A N 1
ATOM 686 C CA . LYS A 1 86 ? -13.617 3.372 32.528 1.00 91.25 86 LYS A CA 1
ATOM 687 C C . LYS A 1 86 ? -13.856 4.712 33.221 1.00 91.25 86 LYS A C 1
ATOM 689 O O . LYS A 1 86 ? -13.018 5.605 33.105 1.00 91.25 86 LYS A O 1
ATOM 694 N N . ALA A 1 87 ? -14.938 4.832 33.990 1.00 90.94 87 ALA A N 1
ATOM 695 C CA . ALA A 1 87 ? -15.267 6.040 34.745 1.00 90.94 87 ALA A CA 1
ATOM 696 C C . ALA A 1 87 ? -14.136 6.431 35.710 1.00 90.94 87 ALA A C 1
ATOM 698 O O . ALA A 1 87 ? -13.681 7.575 35.699 1.00 90.94 87 ALA A O 1
ATOM 699 N N . ARG A 1 88 ? -13.602 5.462 36.466 1.00 92.62 88 ARG A N 1
ATOM 700 C CA . ARG A 1 88 ? -12.467 5.676 37.376 1.00 92.62 88 ARG A CA 1
ATOM 701 C C . ARG A 1 88 ? -11.205 6.136 36.642 1.00 92.62 88 ARG A C 1
ATOM 703 O O . ARG A 1 88 ? -10.494 7.004 37.143 1.00 92.62 88 ARG A O 1
ATOM 710 N N . VAL A 1 89 ? -10.890 5.553 35.484 1.00 91.94 89 VAL A N 1
ATOM 711 C CA . VAL A 1 89 ? -9.734 5.974 34.674 1.00 91.94 89 VAL A CA 1
ATOM 712 C C . VAL A 1 89 ? -9.897 7.420 34.203 1.00 91.94 89 VAL A C 1
ATOM 714 O O . VAL A 1 89 ? -8.952 8.201 34.311 1.00 91.94 89 VAL A O 1
ATOM 717 N N . LEU A 1 90 ? -11.083 7.791 33.713 1.00 88.94 90 LEU A N 1
ATOM 718 C CA . LEU A 1 90 ? -11.369 9.147 33.236 1.00 88.94 90 LEU A CA 1
ATOM 719 C C . LEU A 1 90 ? -11.296 10.181 34.369 1.00 88.94 90 LEU A C 1
ATOM 721 O O . LEU A 1 90 ? -10.678 11.230 34.193 1.00 88.94 90 LEU A O 1
ATOM 725 N N . GLU A 1 91 ? -11.854 9.866 35.539 1.00 89.25 91 GLU A N 1
ATOM 726 C CA . GLU A 1 91 ? -11.787 10.722 36.728 1.00 89.25 91 GLU A CA 1
ATOM 727 C C . GLU A 1 91 ? -10.338 10.938 37.187 1.00 89.25 91 GLU A C 1
ATOM 729 O O . GLU A 1 91 ? -9.891 12.075 37.349 1.00 89.25 91 GLU A O 1
ATOM 734 N N . LEU A 1 92 ? -9.563 9.857 37.325 1.00 87.44 92 LEU A N 1
ATOM 735 C CA . LEU A 1 92 ? -8.151 9.949 37.705 1.00 87.44 92 LEU A CA 1
ATOM 736 C C . LEU A 1 92 ? -7.332 10.732 36.675 1.00 87.44 92 LEU A C 1
ATOM 738 O O . LEU A 1 92 ? -6.455 11.507 37.056 1.00 87.44 92 LEU A O 1
ATOM 742 N N . SER A 1 93 ? -7.620 10.565 35.383 1.00 86.25 93 SER A N 1
ATOM 743 C CA . SER A 1 93 ? -6.943 11.315 34.325 1.00 86.25 93 SER A CA 1
ATOM 744 C C . SER A 1 93 ? -7.210 12.817 34.429 1.00 86.25 93 SER A C 1
ATOM 746 O O . SER A 1 93 ? -6.300 13.599 34.165 1.00 86.25 93 SER A O 1
ATOM 748 N N . ALA A 1 94 ? -8.420 13.229 34.817 1.00 84.88 94 ALA A N 1
ATOM 749 C CA . ALA A 1 94 ? -8.756 14.639 34.994 1.00 84.88 94 ALA A CA 1
ATOM 750 C C . ALA A 1 94 ? -7.986 15.268 36.166 1.00 84.88 94 ALA A C 1
ATOM 752 O O . ALA A 1 94 ? -7.458 16.366 36.026 1.00 84.88 94 ALA A O 1
ATOM 753 N N . ILE A 1 95 ? -7.856 14.545 37.284 1.00 82.69 95 ILE A N 1
ATOM 754 C CA . ILE A 1 95 ? -7.129 15.005 38.480 1.00 82.69 95 ILE A CA 1
ATOM 755 C C . ILE A 1 95 ? -5.620 15.101 38.213 1.00 82.69 95 ILE A C 1
ATOM 757 O O . ILE A 1 95 ? -4.947 16.028 38.660 1.00 82.69 95 ILE A O 1
ATOM 761 N N . MET A 1 96 ? -5.058 14.128 37.492 1.00 75.94 96 MET A N 1
ATOM 762 C CA . MET A 1 96 ? -3.608 14.009 37.321 1.00 75.94 96 MET A CA 1
ATOM 763 C C . MET A 1 96 ? -3.000 14.995 36.321 1.00 75.94 96 MET A C 1
ATOM 765 O O . MET A 1 96 ? -1.796 15.244 36.408 1.00 75.94 96 MET A O 1
ATOM 769 N N . ASN A 1 97 ? -3.803 15.586 35.429 1.00 66.00 97 ASN A N 1
ATOM 770 C CA . ASN A 1 97 ? -3.347 16.569 34.436 1.00 66.00 97 ASN A CA 1
ATOM 771 C C . ASN A 1 97 ? -2.697 17.825 35.054 1.00 66.00 97 ASN A C 1
ATOM 773 O O . ASN A 1 97 ? -2.000 18.556 34.357 1.00 66.00 97 ASN A O 1
ATOM 777 N N . GLU A 1 98 ? -2.886 18.067 36.353 1.00 59.47 98 GLU A N 1
ATOM 778 C CA . GLU A 1 98 ? -2.329 19.219 37.076 1.00 59.47 98 GLU A CA 1
ATOM 779 C C . GLU A 1 98 ? -0.960 18.941 37.727 1.00 59.47 98 GLU A C 1
ATOM 781 O O . GLU A 1 98 ? -0.278 19.862 38.178 1.00 59.47 98 GLU A O 1
ATOM 786 N N . THR A 1 99 ? -0.521 17.679 37.770 1.00 62.94 99 THR A N 1
ATOM 787 C CA . THR A 1 99 ? 0.752 17.279 38.391 1.00 62.94 99 THR A CA 1
ATOM 788 C C . THR A 1 99 ? 1.797 16.952 37.329 1.00 62.94 99 THR A C 1
ATOM 790 O O . THR A 1 99 ? 1.514 16.221 36.385 1.00 62.94 99 THR A O 1
ATOM 793 N N . ASN A 1 100 ? 3.024 17.463 37.485 1.00 60.81 100 ASN A N 1
ATOM 794 C CA . ASN A 1 100 ? 4.153 17.198 36.583 1.00 60.81 100 ASN A CA 1
ATOM 795 C C . ASN A 1 100 ? 4.674 15.752 36.747 1.00 60.81 100 ASN A C 1
ATOM 797 O O . ASN A 1 100 ? 5.750 15.523 37.300 1.00 60.81 100 ASN A O 1
ATOM 801 N N . SER A 1 101 ? 3.853 14.779 36.353 1.00 69.50 101 SER A N 1
ATOM 802 C CA . SER A 1 101 ? 4.107 13.344 36.472 1.00 69.50 101 SER A CA 1
ATOM 803 C C . SER A 1 101 ? 4.770 12.800 35.205 1.00 69.50 101 SER A C 1
ATOM 805 O O . SER A 1 101 ? 4.496 13.272 34.102 1.00 69.50 101 SER A O 1
ATOM 807 N N . GLU A 1 102 ? 5.611 11.772 35.349 1.00 82.75 102 GLU A N 1
ATOM 808 C CA . GLU A 1 102 ? 6.130 11.009 34.207 1.00 82.75 102 GLU A CA 1
ATOM 809 C C . GLU A 1 102 ? 4.969 10.479 33.349 1.00 82.75 102 GLU A C 1
ATOM 811 O O . GLU A 1 102 ? 3.983 9.943 33.873 1.00 82.75 102 GLU A O 1
ATOM 816 N N . ALA A 1 103 ? 5.084 10.647 32.031 1.00 89.69 103 ALA A N 1
ATOM 817 C CA . ALA A 1 103 ? 4.054 10.278 31.071 1.00 89.69 103 ALA A CA 1
ATOM 818 C C . ALA A 1 103 ? 4.493 9.078 30.229 1.00 89.69 103 ALA A C 1
ATOM 820 O O . ALA A 1 103 ? 5.649 8.971 29.826 1.00 89.69 103 ALA A O 1
ATOM 821 N N . PHE A 1 104 ? 3.538 8.203 29.938 1.00 93.81 104 PHE A N 1
ATOM 822 C CA . PHE A 1 104 ? 3.644 7.184 28.903 1.00 93.81 104 PHE A CA 1
ATOM 823 C C . PHE A 1 104 ? 2.850 7.624 27.681 1.00 93.81 104 PHE A C 1
ATOM 825 O O . PHE A 1 104 ? 1.943 8.443 27.781 1.00 93.81 104 PHE A O 1
ATOM 832 N N . TYR A 1 105 ? 3.165 7.055 26.531 1.00 94.00 105 TYR A N 1
ATOM 833 C CA . TYR A 1 105 ? 2.484 7.300 25.275 1.00 94.00 105 TYR A CA 1
ATOM 834 C C . TYR A 1 105 ? 1.649 6.086 24.895 1.00 94.00 105 TYR A C 1
ATOM 836 O O . TYR A 1 105 ? 2.086 4.939 25.032 1.00 94.00 105 TYR A O 1
ATOM 844 N N . ILE A 1 106 ? 0.441 6.352 24.414 1.00 94.94 106 ILE A N 1
ATOM 845 C CA . ILE A 1 106 ? -0.520 5.327 24.024 1.00 94.94 106 ILE A CA 1
ATOM 846 C C . ILE A 1 106 ? -1.190 5.685 22.697 1.00 94.94 106 ILE A C 1
ATOM 848 O O . ILE A 1 106 ? -1.345 6.864 22.364 1.00 94.94 106 ILE A O 1
ATOM 852 N N . SER A 1 107 ? -1.574 4.653 21.947 1.00 95.50 107 SER A N 1
ATOM 853 C CA . SER A 1 107 ? -2.224 4.783 20.645 1.00 95.50 107 SER A CA 1
ATOM 854 C C . SER A 1 107 ? -3.563 5.505 20.772 1.00 95.50 107 SER A C 1
ATOM 856 O O . SER A 1 107 ? -4.395 5.174 21.623 1.00 95.50 107 SER A O 1
ATOM 858 N N . ALA A 1 108 ? -3.790 6.468 19.883 1.00 94.19 108 ALA A N 1
ATOM 859 C CA . ALA A 1 108 ? -5.086 7.108 19.704 1.00 94.19 108 ALA A CA 1
ATOM 860 C C . ALA A 1 108 ? -6.177 6.103 19.326 1.00 94.19 108 ALA A C 1
ATOM 862 O O . ALA A 1 108 ? -7.289 6.180 19.845 1.00 94.19 108 ALA A O 1
ATOM 863 N N . GLU A 1 109 ? -5.852 5.155 18.445 1.00 93.56 109 GLU A N 1
ATOM 864 C CA . GLU A 1 109 ? -6.765 4.099 18.013 1.00 93.56 109 GLU A CA 1
ATOM 865 C C . GLU A 1 109 ? -7.162 3.224 19.203 1.00 93.56 109 GLU A C 1
ATOM 867 O O . GLU A 1 109 ? -8.345 2.961 19.430 1.00 93.56 109 GLU A O 1
ATOM 872 N N . TRP A 1 110 ? -6.188 2.835 20.027 1.00 95.44 110 TRP A N 1
ATOM 873 C CA . TRP A 1 110 ? -6.487 2.045 21.213 1.00 95.44 110 TRP A CA 1
ATOM 874 C C . TRP A 1 110 ? -7.312 2.832 22.240 1.00 95.44 110 TRP A C 1
ATOM 876 O O . TRP A 1 110 ? -8.272 2.297 22.789 1.00 95.44 110 TRP A O 1
ATOM 886 N N . LEU A 1 111 ? -7.010 4.115 22.471 1.00 93.50 111 LEU A N 1
ATOM 887 C CA . LEU A 1 111 ? -7.828 4.965 23.345 1.00 93.50 111 LEU A CA 1
ATOM 888 C C . LEU A 1 111 ? -9.259 5.126 22.830 1.00 93.50 111 LEU A C 1
ATOM 890 O O . LEU A 1 111 ? -10.200 5.171 23.624 1.00 93.50 111 LEU A O 1
ATOM 894 N N . TYR A 1 112 ? -9.433 5.211 21.514 1.00 92.00 112 TYR A N 1
ATOM 895 C CA . TYR A 1 112 ? -10.748 5.248 20.899 1.00 92.00 112 TYR A CA 1
ATOM 896 C C . TYR A 1 112 ? -11.522 3.961 21.191 1.00 92.00 112 TYR A C 1
ATOM 898 O O . TYR A 1 112 ? -12.642 4.029 21.699 1.00 92.00 112 TYR A O 1
ATOM 906 N N . ARG A 1 113 ? -10.899 2.795 20.976 1.00 92.50 113 ARG A N 1
ATOM 907 C CA . ARG A 1 113 ? -11.473 1.488 21.334 1.00 92.50 113 ARG A CA 1
ATOM 908 C C . ARG A 1 113 ? -11.792 1.416 22.822 1.00 92.50 113 ARG A C 1
ATOM 910 O O . ARG A 1 113 ? -12.868 0.977 23.188 1.00 92.50 113 ARG A O 1
ATOM 917 N N . PHE A 1 114 ? -10.915 1.906 23.695 1.00 93.00 114 PHE A N 1
ATOM 918 C CA . PHE A 1 114 ? -11.163 1.932 25.140 1.00 93.00 114 PHE A CA 1
ATOM 919 C C . PHE A 1 114 ? -12.423 2.726 25.508 1.00 93.00 114 PHE A C 1
ATOM 921 O O . PHE A 1 114 ? -13.172 2.321 26.397 1.00 93.00 114 PHE A O 1
ATOM 928 N N . ARG A 1 115 ? -12.685 3.840 24.817 1.00 89.06 115 ARG A N 1
ATOM 929 C CA . ARG A 1 115 ? -13.880 4.663 25.050 1.00 89.06 115 ARG A CA 1
ATOM 930 C C . ARG A 1 115 ? -15.151 4.036 24.488 1.00 89.06 115 ARG A C 1
ATOM 932 O O . ARG A 1 115 ? -16.202 4.176 25.101 1.00 89.06 115 ARG A O 1
ATOM 939 N N . THR A 1 116 ? -15.059 3.379 23.338 1.00 85.56 116 THR A N 1
ATOM 940 C CA . THR A 1 116 ? -16.231 2.989 22.536 1.00 85.56 116 THR A CA 1
ATOM 941 C C . THR A 1 116 ? -16.576 1.505 22.622 1.00 85.56 116 THR A C 1
ATOM 943 O O . THR A 1 116 ? -17.735 1.141 22.452 1.00 85.56 116 THR A O 1
ATOM 946 N N . PHE A 1 117 ? -15.602 0.637 22.892 1.00 87.25 117 PHE A N 1
ATOM 947 C CA . PHE A 1 117 ? -15.789 -0.811 22.876 1.00 87.25 117 PHE A CA 1
ATOM 948 C C . PHE A 1 117 ? -16.020 -1.311 24.299 1.00 87.25 117 PHE A C 1
ATOM 950 O O . PHE A 1 117 ? -15.458 -0.790 25.271 1.00 87.25 117 PHE A O 1
ATOM 957 N N . SER A 1 118 ? -16.830 -2.355 24.445 1.00 85.12 118 SER A N 1
ATOM 958 C CA . SER A 1 118 ? -16.979 -3.042 25.731 1.00 85.12 118 SER A CA 1
ATOM 959 C C . SER A 1 118 ? -15.694 -3.771 26.120 1.00 85.12 118 SER A C 1
ATOM 961 O O . SER A 1 118 ? -15.364 -3.829 27.307 1.00 85.12 118 SER A O 1
ATOM 963 N N . GLU A 1 119 ? -14.952 -4.261 25.121 1.00 86.69 119 GLU A N 1
ATOM 964 C CA . GLU A 1 119 ? -13.657 -4.922 25.266 1.00 86.69 119 GLU A CA 1
ATOM 965 C C . GLU A 1 119 ? -12.653 -4.364 24.244 1.00 86.69 119 GLU A C 1
ATOM 967 O O . GLU A 1 119 ? -12.548 -4.856 23.122 1.00 86.69 119 GLU A O 1
ATOM 972 N N . PRO A 1 120 ? -11.860 -3.343 24.611 1.00 90.81 120 PRO A N 1
ATOM 973 C CA . PRO A 1 120 ? -10.887 -2.759 23.689 1.00 90.81 120 PRO A CA 1
ATOM 974 C C . PRO A 1 120 ? -9.778 -3.731 23.275 1.00 90.81 120 PRO A C 1
ATOM 976 O O . PRO A 1 120 ? -9.127 -3.505 22.256 1.00 90.81 120 PRO A O 1
ATOM 979 N N . GLY A 1 121 ? -9.572 -4.811 24.031 1.00 91.81 121 GLY A N 1
ATOM 980 C CA . GLY A 1 121 ? -8.462 -5.741 23.859 1.00 91.81 121 GLY A CA 1
ATOM 981 C C . GLY A 1 121 ? -7.134 -5.192 24.401 1.00 91.81 121 GLY A C 1
ATOM 982 O O . GLY A 1 121 ? -7.100 -4.104 24.986 1.00 91.81 121 GLY A O 1
ATOM 983 N N . PRO A 1 122 ? -6.030 -5.941 24.223 1.00 96.12 122 PRO A N 1
ATOM 984 C CA . PRO A 1 122 ? -4.712 -5.534 24.701 1.00 96.12 122 PRO A CA 1
ATOM 985 C C . PRO A 1 122 ? -4.255 -4.208 24.096 1.00 96.12 122 PRO A C 1
ATOM 987 O O . PRO A 1 122 ? -4.599 -3.897 22.956 1.00 96.12 122 PRO A O 1
ATOM 990 N N . ILE A 1 123 ? -3.452 -3.442 24.838 1.00 96.00 123 ILE A N 1
ATOM 991 C CA . ILE A 1 123 ? -2.871 -2.190 24.339 1.00 96.00 123 ILE A CA 1
ATOM 992 C C . ILE A 1 123 ? -1.989 -2.497 23.129 1.00 96.00 123 ILE A C 1
ATOM 994 O O . ILE A 1 123 ? -1.079 -3.319 23.220 1.00 96.00 123 ILE A O 1
ATOM 998 N N . THR A 1 124 ? -2.232 -1.822 22.010 1.00 92.38 124 THR A N 1
ATOM 999 C CA . THR A 1 124 ? -1.422 -1.939 20.793 1.00 92.38 124 THR A CA 1
ATOM 1000 C C . THR A 1 124 ? -0.828 -0.581 20.453 1.00 92.38 124 THR A C 1
ATOM 1002 O O . THR A 1 124 ? -1.544 0.310 20.013 1.00 92.38 124 THR A O 1
ATOM 1005 N N . ASN A 1 125 ? 0.483 -0.428 20.643 1.00 93.94 125 ASN A N 1
ATOM 1006 C CA . ASN A 1 125 ? 1.214 0.804 20.310 1.00 93.94 125 ASN A CA 1
ATOM 1007 C C . ASN A 1 125 ? 1.951 0.706 18.956 1.00 93.94 125 ASN A C 1
ATOM 1009 O O . ASN A 1 125 ? 2.885 1.457 18.684 1.00 93.94 125 ASN A O 1
ATOM 1013 N N . SER A 1 126 ? 1.584 -0.269 18.122 1.00 90.50 126 SER A N 1
ATOM 1014 C CA . SER A 1 126 ? 2.263 -0.604 16.859 1.00 90.50 126 SER A CA 1
ATOM 1015 C C . SER A 1 126 ? 1.980 0.373 15.713 1.00 90.50 126 SER A C 1
ATOM 1017 O O . SER A 1 126 ? 2.668 0.351 14.697 1.00 90.50 126 SER A O 1
ATOM 1019 N N . ASP A 1 127 ? 0.965 1.218 15.861 1.00 89.75 127 ASP A N 1
ATOM 1020 C CA . ASP A 1 127 ? 0.606 2.290 14.933 1.00 89.75 127 ASP A CA 1
ATOM 1021 C C . ASP A 1 127 ? 1.580 3.476 15.009 1.00 89.75 127 ASP A C 1
ATOM 1023 O O . ASP A 1 127 ? 1.825 4.138 14.000 1.00 89.75 127 ASP A O 1
ATOM 1027 N N . PHE A 1 128 ? 2.183 3.716 16.180 1.00 93.62 128 PHE A N 1
ATOM 1028 C CA . PHE A 1 128 ? 3.168 4.782 16.377 1.00 93.62 128 PHE A CA 1
ATOM 1029 C C . PHE A 1 128 ? 4.567 4.305 16.779 1.00 93.62 128 PHE A C 1
ATOM 1031 O O . PHE A 1 128 ? 5.506 5.104 16.736 1.00 93.62 128 PHE A O 1
ATOM 1038 N N . LEU A 1 129 ? 4.747 3.026 17.116 1.00 93.75 129 LEU A N 1
ATOM 1039 C CA . LEU A 1 129 ? 6.052 2.407 17.359 1.00 93.75 129 LEU A CA 1
ATOM 1040 C C . LEU A 1 129 ? 6.369 1.385 16.278 1.00 93.75 129 LEU A C 1
ATOM 1042 O O . LEU A 1 129 ? 5.586 0.486 15.988 1.00 93.75 129 LEU A O 1
ATOM 1046 N N . CYS A 1 130 ? 7.570 1.485 15.719 1.00 92.50 130 CYS A N 1
ATOM 1047 C CA . CYS A 1 130 ? 8.090 0.451 14.841 1.00 92.50 130 CYS A CA 1
ATOM 1048 C C . CYS A 1 130 ? 8.653 -0.731 15.648 1.00 92.50 130 CYS A C 1
ATOM 1050 O O . CYS A 1 130 ? 8.902 -0.635 16.848 1.00 92.50 130 CYS A O 1
ATOM 1052 N N . GLU A 1 131 ? 8.957 -1.833 14.963 1.00 91.94 131 GLU A N 1
ATOM 1053 C CA . GLU A 1 131 ? 9.556 -3.040 15.561 1.00 91.94 131 GLU A CA 1
ATOM 1054 C C . GLU A 1 131 ? 10.927 -2.799 16.221 1.00 91.94 131 GLU A C 1
ATOM 1056 O O . GLU A 1 131 ? 11.379 -3.598 17.034 1.00 91.94 131 GLU A O 1
ATOM 1061 N N . HIS A 1 132 ? 11.593 -1.684 15.904 1.00 92.38 132 HIS A N 1
ATOM 1062 C CA . HIS A 1 132 ? 12.828 -1.262 16.572 1.00 92.38 132 HIS A CA 1
ATOM 1063 C C . HIS A 1 132 ? 12.569 -0.459 17.861 1.00 92.38 132 HIS A C 1
ATOM 1065 O O . HIS A 1 132 ? 13.499 0.158 18.378 1.00 92.38 132 HIS A O 1
ATOM 1071 N N . PHE A 1 133 ? 11.319 -0.407 18.338 1.00 90.31 133 PHE A N 1
ATOM 1072 C CA . PHE A 1 133 ? 10.861 0.342 19.518 1.00 90.31 133 PHE A CA 1
ATOM 1073 C C . PHE A 1 133 ? 11.073 1.861 19.442 1.00 90.31 133 PHE A C 1
ATOM 1075 O O . PHE A 1 133 ? 11.028 2.557 20.452 1.00 90.31 133 PHE A O 1
ATOM 1082 N N . GLY A 1 134 ? 11.305 2.384 18.239 1.00 92.38 134 GLY A N 1
ATOM 1083 C CA . GLY A 1 134 ? 11.348 3.819 17.986 1.00 92.38 134 GLY A CA 1
ATOM 1084 C C . GLY A 1 134 ? 10.041 4.307 17.375 1.00 92.38 134 GLY A C 1
ATOM 1085 O O . GLY A 1 134 ? 9.264 3.526 16.828 1.00 92.38 134 GLY A O 1
ATOM 1086 N N . GLN A 1 135 ? 9.837 5.617 17.412 1.00 94.00 135 GLN A N 1
ATOM 1087 C CA . GLN A 1 135 ? 8.716 6.279 16.764 1.00 94.00 135 GLN A CA 1
ATOM 1088 C C . GLN A 1 135 ? 8.680 5.920 15.272 1.00 94.00 135 GLN A C 1
ATOM 1090 O O . GLN A 1 135 ? 9.693 6.031 14.565 1.00 94.00 135 GLN A O 1
ATOM 1095 N N . ALA A 1 136 ? 7.511 5.485 14.807 1.00 91.38 136 ALA A N 1
ATOM 1096 C CA . ALA A 1 136 ? 7.250 5.199 13.409 1.00 91.38 136 ALA A CA 1
ATOM 1097 C C . ALA A 1 136 ? 7.506 6.458 12.556 1.00 91.38 136 ALA A C 1
ATOM 1099 O O . ALA A 1 136 ? 7.126 7.567 12.952 1.00 91.38 136 ALA A O 1
ATOM 1100 N N . PRO A 1 137 ? 8.156 6.326 11.386 1.00 87.69 137 PRO A N 1
ATOM 1101 C CA . PRO A 1 137 ? 8.301 7.451 10.474 1.00 87.69 137 PRO A CA 1
ATOM 1102 C C . PRO A 1 137 ? 6.931 8.005 10.080 1.00 87.69 137 PRO A C 1
ATOM 1104 O O . PRO A 1 137 ? 6.000 7.237 9.860 1.00 87.69 137 PRO A O 1
ATOM 1107 N N . LEU A 1 138 ? 6.837 9.329 9.932 1.00 84.38 138 LEU A N 1
ATOM 1108 C CA . LEU A 1 138 ? 5.620 10.034 9.496 1.00 84.38 138 LEU A CA 1
ATOM 1109 C C . LEU A 1 138 ? 4.412 9.930 10.437 1.00 84.38 138 LEU A C 1
ATOM 1111 O O . LEU A 1 138 ? 3.291 10.231 10.019 1.00 84.38 138 LEU A O 1
ATOM 1115 N N . LEU A 1 139 ? 4.646 9.561 11.698 1.00 88.00 139 LEU A N 1
ATOM 1116 C CA . LEU A 1 139 ? 3.638 9.622 12.749 1.00 88.00 139 LEU A CA 1
ATOM 1117 C C . LEU A 1 139 ? 2.963 11.001 12.787 1.00 88.00 139 LEU A C 1
ATOM 1119 O O . LEU A 1 139 ? 3.644 12.026 12.882 1.00 88.00 139 LEU A O 1
ATOM 1123 N N . GLN A 1 140 ? 1.632 11.016 12.745 1.00 86.88 140 GLN A N 1
ATOM 1124 C CA . GLN A 1 140 ? 0.843 12.236 12.868 1.00 86.88 140 GLN A CA 1
ATOM 1125 C C . GLN A 1 140 ? 0.584 12.584 14.345 1.00 86.88 140 GLN A C 1
ATOM 1127 O O . GLN A 1 140 ? 0.435 11.680 15.171 1.00 86.88 140 GLN A O 1
ATOM 1132 N N . PRO A 1 141 ? 0.475 13.878 14.708 1.00 83.19 141 PRO A N 1
ATOM 1133 C CA . PRO A 1 141 ? 0.297 14.295 16.103 1.00 83.19 141 PRO A CA 1
ATOM 1134 C C . PRO A 1 141 ? -0.953 13.734 16.794 1.00 83.19 141 PRO A C 1
ATOM 1136 O O . PRO A 1 141 ? -0.965 13.594 18.009 1.00 83.19 141 PRO A O 1
ATOM 1139 N N . ASN A 1 142 ? -2.007 13.419 16.040 1.00 88.56 142 ASN A N 1
ATOM 1140 C CA . ASN A 1 142 ? -3.279 12.912 16.562 1.00 88.56 142 ASN A CA 1
ATOM 1141 C C . ASN A 1 142 ? -3.313 11.388 16.760 1.00 88.56 142 ASN A C 1
ATOM 1143 O O . ASN A 1 142 ? -4.341 10.868 17.183 1.00 88.56 142 ASN A O 1
ATOM 1147 N N . GLN A 1 143 ? -2.233 10.673 16.434 1.00 90.31 143 GLN A N 1
ATOM 1148 C CA . GLN A 1 143 ? -2.163 9.212 16.547 1.00 90.31 143 GLN A CA 1
ATOM 1149 C C . GLN A 1 143 ? -1.597 8.734 17.888 1.00 90.31 143 GLN A C 1
ATOM 1151 O O . GLN A 1 143 ? -1.698 7.554 18.210 1.00 90.31 143 GLN A O 1
ATOM 1156 N N . VAL A 1 144 ? -1.021 9.631 18.690 1.00 92.81 144 VAL A N 1
ATOM 1157 C CA . VAL A 1 144 ? -0.394 9.283 19.965 1.00 92.81 144 VAL A CA 1
ATOM 1158 C C . VAL A 1 144 ? -0.778 10.288 21.042 1.00 92.81 144 VAL A C 1
ATOM 1160 O O . VAL A 1 144 ? -0.794 11.493 20.800 1.00 92.81 144 VAL A O 1
ATOM 1163 N N . PHE A 1 145 ? -1.066 9.796 22.244 1.00 91.94 145 PHE A N 1
ATOM 1164 C CA . PHE A 1 145 ? -1.440 10.635 23.377 1.00 91.94 145 PHE A CA 1
ATOM 1165 C C . PHE A 1 145 ? -0.557 10.353 24.592 1.00 91.94 145 PHE A C 1
ATOM 1167 O O . PHE A 1 145 ? -0.343 9.184 24.925 1.00 91.94 145 PHE A O 1
ATOM 1174 N N . PRO A 1 146 ? -0.056 11.395 25.279 1.00 92.44 146 PRO A N 1
ATOM 1175 C CA . PRO A 1 146 ? 0.577 11.224 26.573 1.00 92.44 146 PRO A CA 1
ATOM 1176 C C . PRO A 1 146 ? -0.491 10.940 27.636 1.00 92.44 146 PRO A C 1
ATOM 1178 O O . PRO A 1 146 ? -1.518 11.616 27.700 1.00 92.44 146 PRO A O 1
ATOM 1181 N N . ILE A 1 147 ? -0.234 9.960 28.493 1.00 91.50 147 ILE A N 1
ATOM 1182 C CA . ILE A 1 147 ? -1.048 9.628 29.660 1.00 91.50 147 ILE A CA 1
ATOM 1183 C C . ILE A 1 147 ? -0.164 9.531 30.909 1.00 91.50 147 ILE A C 1
ATOM 1185 O O . ILE A 1 147 ? 0.982 9.082 30.817 1.00 91.50 147 ILE A O 1
ATOM 1189 N N . PRO A 1 148 ? -0.662 9.915 32.098 1.00 91.81 148 PRO A N 1
ATOM 1190 C CA . PRO A 1 148 ? 0.105 9.780 33.332 1.00 91.81 148 PRO A CA 1
ATOM 1191 C C . PRO A 1 148 ? 0.528 8.327 33.593 1.00 91.81 148 PRO A C 1
ATOM 1193 O O . PRO A 1 148 ? -0.259 7.402 33.383 1.00 91.81 148 PRO A O 1
ATOM 1196 N N . SER A 1 149 ? 1.733 8.120 34.133 1.00 91.56 149 SER A N 1
ATOM 1197 C CA . SER A 1 149 ? 2.281 6.789 34.457 1.00 91.56 149 SER A CA 1
ATOM 1198 C C . SER A 1 149 ? 1.323 5.918 35.275 1.00 91.56 149 SER A C 1
ATOM 1200 O O . SER A 1 149 ? 1.151 4.731 34.998 1.00 91.56 149 SER A O 1
ATOM 1202 N N . LYS A 1 150 ? 0.586 6.517 36.219 1.00 90.81 150 LYS A N 1
ATOM 1203 C CA . LYS A 1 150 ? -0.412 5.782 37.005 1.00 90.81 150 LYS A CA 1
ATOM 1204 C C . LYS A 1 150 ? -1.587 5.275 36.164 1.00 90.81 150 LYS A C 1
ATOM 1206 O O . LYS A 1 150 ? -2.064 4.171 36.417 1.00 90.81 150 LYS A O 1
ATOM 1211 N N . ILE A 1 151 ? -2.044 6.061 35.187 1.00 93.19 151 ILE A N 1
ATOM 1212 C CA . ILE A 1 151 ? -3.099 5.655 34.250 1.00 93.19 151 ILE A CA 1
ATOM 1213 C C . ILE A 1 151 ? -2.586 4.527 33.359 1.00 93.19 151 ILE A C 1
ATOM 1215 O O . ILE A 1 151 ? -3.271 3.518 33.215 1.00 93.19 151 ILE A O 1
ATOM 1219 N N . TRP A 1 152 ? -1.355 4.642 32.849 1.00 93.69 152 TRP A N 1
ATOM 1220 C CA . TRP A 1 152 ? -0.708 3.558 32.107 1.00 93.69 152 TRP A CA 1
ATOM 1221 C C . TRP A 1 152 ? -0.671 2.259 32.918 1.00 93.69 152 TRP A C 1
ATOM 1223 O O . TRP A 1 152 ? -1.111 1.228 32.419 1.00 93.69 152 TRP A O 1
ATOM 1233 N N . SER A 1 153 ? -0.219 2.301 34.178 1.00 93.56 153 SER A N 1
ATOM 1234 C CA . SER A 1 153 ? -0.178 1.107 35.034 1.00 93.56 153 SER A CA 1
ATOM 1235 C C . SER A 1 153 ? -1.550 0.454 35.190 1.00 93.56 153 SER A C 1
ATOM 1237 O O . SER A 1 153 ? -1.642 -0.761 35.079 1.00 93.56 153 SER A O 1
ATOM 1239 N N . LEU A 1 154 ? -2.610 1.244 35.409 1.00 94.19 154 LEU A N 1
ATOM 1240 C CA . LEU A 1 154 ? -3.974 0.719 35.548 1.00 94.19 154 LEU A CA 1
ATOM 1241 C C . LEU A 1 154 ? -4.460 0.044 34.261 1.00 94.19 154 LEU A C 1
ATOM 1243 O O . LEU A 1 154 ? -5.028 -1.043 34.312 1.00 94.19 154 LEU A O 1
ATOM 1247 N N . LEU A 1 155 ? -4.245 0.686 33.111 1.00 95.06 155 LEU A N 1
ATOM 1248 C CA . LEU A 1 155 ? -4.667 0.147 31.818 1.00 95.06 155 LEU A CA 1
ATOM 1249 C C . LEU A 1 155 ? -3.880 -1.115 31.459 1.00 95.06 155 LEU A C 1
ATOM 1251 O O . LEU A 1 155 ? -4.468 -2.098 31.019 1.00 95.06 155 LEU A O 1
ATOM 1255 N N . PHE A 1 156 ? -2.568 -1.110 31.686 1.00 94.88 156 PHE A N 1
ATOM 1256 C CA . PHE A 1 156 ? -1.704 -2.255 31.424 1.00 94.88 156 PHE A CA 1
ATOM 1257 C C . PHE A 1 156 ? -2.011 -3.438 32.351 1.00 94.88 156 PHE A C 1
ATOM 1259 O O . PHE A 1 156 ? -2.019 -4.575 31.893 1.00 94.88 156 PHE A O 1
ATOM 1266 N N . GLU A 1 157 ? -2.305 -3.194 33.630 1.00 95.06 157 GLU A N 1
ATOM 1267 C CA . GLU A 1 157 ? -2.719 -4.242 34.573 1.00 95.06 157 GLU A CA 1
ATOM 1268 C C . GLU A 1 157 ? -4.049 -4.889 34.157 1.00 95.06 157 GLU A C 1
ATOM 1270 O O . GLU A 1 157 ? -4.196 -6.104 34.257 1.00 95.06 157 GLU A O 1
ATOM 1275 N N . GLN A 1 158 ? -4.994 -4.094 33.642 1.00 94.31 158 GLN A N 1
ATOM 1276 C CA . GLN A 1 158 ? -6.315 -4.576 33.233 1.00 94.31 158 GLN A CA 1
ATOM 1277 C C . GLN A 1 158 ? -6.322 -5.269 31.860 1.00 94.31 158 GLN A C 1
ATOM 1279 O O . GLN A 1 158 ? -7.014 -6.272 31.692 1.00 94.31 158 GLN A O 1
ATOM 1284 N N . TYR A 1 159 ? -5.609 -4.727 30.869 1.00 94.50 159 TYR A N 1
ATOM 1285 C CA . TYR A 1 159 ? -5.706 -5.162 29.467 1.00 94.50 159 TYR A CA 1
ATOM 1286 C C . TYR A 1 159 ? -4.422 -5.794 28.916 1.00 94.50 159 TYR A C 1
ATOM 1288 O O . TYR A 1 159 ? -4.464 -6.471 27.889 1.00 94.50 159 TYR A O 1
ATOM 1296 N N . GLY A 1 160 ? -3.276 -5.601 29.569 1.00 95.06 160 GLY A N 1
ATOM 1297 C CA . GLY A 1 160 ? -1.976 -6.041 29.065 1.00 95.06 160 GLY A CA 1
ATOM 1298 C C . GLY A 1 160 ? -1.608 -5.407 27.717 1.00 95.06 160 GLY A C 1
ATOM 1299 O O . GLY A 1 160 ? -2.038 -4.303 27.378 1.00 95.06 160 GLY A O 1
ATOM 1300 N N . GLY A 1 161 ? -0.804 -6.125 26.928 1.00 92.44 161 GLY A N 1
ATOM 1301 C CA . GLY A 1 161 ? -0.361 -5.696 25.596 1.00 92.44 161 GLY A CA 1
ATOM 1302 C C . GLY A 1 161 ? 0.988 -4.976 25.610 1.00 92.44 161 GLY A C 1
ATOM 1303 O O . GLY A 1 161 ? 1.884 -5.335 26.372 1.00 92.44 161 GLY A O 1
ATOM 1304 N N . GLY A 1 162 ? 1.155 -3.986 24.736 1.00 83.44 162 GLY A N 1
ATOM 1305 C CA . GLY A 1 162 ? 2.348 -3.154 24.627 1.00 83.44 162 GLY A CA 1
ATOM 1306 C C . GLY A 1 162 ? 2.798 -2.892 23.180 1.00 83.44 162 GLY A C 1
ATOM 1307 O O . GLY A 1 162 ? 2.014 -3.041 22.240 1.00 83.44 162 GLY A O 1
ATOM 1308 N N . PRO A 1 163 ? 4.068 -2.488 22.988 1.00 90.44 163 PRO A N 1
ATOM 1309 C CA . PRO A 1 163 ? 5.076 -2.253 24.029 1.00 90.44 163 PRO A CA 1
ATOM 1310 C C . PRO A 1 163 ? 4.846 -0.935 24.803 1.00 90.44 163 PRO A C 1
ATOM 1312 O O . PRO A 1 163 ? 4.278 0.006 24.244 1.00 90.44 163 PRO A O 1
ATOM 1315 N N . PRO A 1 164 ? 5.282 -0.838 26.076 1.00 92.00 164 PRO A N 1
ATOM 1316 C CA . PRO A 1 164 ? 5.293 0.429 26.806 1.00 92.00 164 PRO A CA 1
ATOM 1317 C C . PRO A 1 164 ? 6.199 1.453 26.116 1.00 92.00 164 PRO A C 1
ATOM 1319 O O . PRO A 1 164 ? 7.267 1.106 25.614 1.00 92.00 164 PRO A O 1
ATOM 1322 N N . CYS A 1 165 ? 5.785 2.719 26.126 1.00 93.19 165 CYS A N 1
ATOM 1323 C CA . CYS A 1 165 ? 6.571 3.827 25.597 1.00 93.19 165 CYS A CA 1
ATOM 1324 C C . CYS A 1 165 ? 6.540 4.995 26.578 1.00 93.19 165 CYS A C 1
ATOM 1326 O O . CYS A 1 165 ? 5.528 5.668 26.712 1.00 93.19 165 CYS A O 1
ATOM 1328 N N . ASP A 1 166 ? 7.646 5.232 27.266 1.00 92.38 166 ASP A N 1
ATOM 1329 C CA . ASP A 1 166 ? 7.885 6.389 28.136 1.00 92.38 166 ASP A CA 1
ATOM 1330 C C . ASP A 1 166 ? 8.562 7.547 27.378 1.00 92.38 166 ASP A C 1
ATOM 1332 O O . ASP A 1 166 ? 8.558 8.698 27.817 1.00 92.38 166 ASP A O 1
ATOM 1336 N N . ARG A 1 167 ? 9.141 7.260 26.205 1.00 90.81 167 ARG A N 1
ATOM 1337 C CA . ARG A 1 167 ? 9.816 8.247 25.363 1.00 90.81 167 ARG A CA 1
ATOM 1338 C C . ARG A 1 167 ? 9.583 8.003 23.876 1.00 90.81 167 ARG A C 1
ATOM 1340 O O . ARG A 1 167 ? 9.962 6.967 23.334 1.00 90.81 167 ARG A O 1
ATOM 1347 N N . LEU A 1 168 ? 9.069 9.021 23.190 1.00 90.00 168 LEU A N 1
ATOM 1348 C CA . LEU A 1 168 ? 8.980 9.049 21.730 1.00 90.00 168 LEU A CA 1
ATOM 1349 C C . LEU A 1 168 ? 10.302 9.526 21.123 1.00 90.00 168 LEU A C 1
ATOM 1351 O O . LEU A 1 168 ? 10.549 10.724 20.999 1.00 90.00 168 LEU A O 1
ATOM 1355 N N . MET A 1 169 ? 11.168 8.578 20.760 1.00 91.69 169 MET A N 1
ATOM 1356 C CA . MET A 1 169 ? 12.405 8.864 20.027 1.00 91.69 169 MET A CA 1
ATOM 1357 C C . MET A 1 169 ? 12.271 8.449 18.560 1.00 91.69 169 MET A C 1
ATOM 1359 O O . MET A 1 169 ? 11.880 7.309 18.299 1.00 91.69 169 MET A O 1
ATOM 1363 N N . PRO A 1 170 ? 12.656 9.302 17.593 1.00 93.00 170 PRO A N 1
ATOM 1364 C CA . PRO A 1 170 ? 12.688 8.928 16.184 1.00 93.00 170 PRO A CA 1
ATOM 1365 C C . PRO A 1 170 ? 13.526 7.670 15.937 1.00 93.00 170 PRO A C 1
ATOM 1367 O O . PRO A 1 170 ? 14.650 7.546 16.425 1.00 93.00 170 PRO A O 1
ATOM 1370 N N . CYS A 1 171 ? 13.006 6.740 15.136 1.00 95.06 171 CYS A N 1
ATOM 1371 C CA . CYS A 1 171 ? 13.765 5.560 14.739 1.00 95.06 171 CYS A CA 1
ATOM 1372 C C . CYS A 1 171 ? 14.706 5.875 13.565 1.00 95.06 171 CYS A C 1
ATOM 1374 O O . CYS A 1 171 ? 14.255 5.995 12.425 1.00 95.06 171 CYS A O 1
ATOM 1376 N N . ASN A 1 172 ? 16.020 5.925 13.804 1.00 94.56 172 ASN A N 1
ATOM 1377 C CA . ASN A 1 172 ? 17.003 6.170 12.738 1.00 94.56 172 ASN A CA 1
ATOM 1378 C C . ASN A 1 172 ? 16.954 5.109 11.628 1.00 94.56 172 ASN A C 1
ATOM 1380 O O . ASN A 1 172 ? 17.009 5.457 10.453 1.00 94.56 172 ASN A O 1
ATOM 1384 N N . THR A 1 173 ? 16.800 3.826 11.973 1.00 95.38 173 THR A N 1
ATOM 1385 C CA . THR A 1 173 ? 16.720 2.739 10.983 1.00 95.38 173 THR A CA 1
ATOM 1386 C C . THR A 1 173 ? 15.534 2.925 10.040 1.00 95.38 173 THR A C 1
ATOM 1388 O O . THR A 1 173 ? 15.691 2.842 8.823 1.00 95.38 173 THR A O 1
ATOM 1391 N N . CYS A 1 174 ? 14.346 3.208 10.581 1.00 94.38 174 CYS A N 1
ATOM 1392 C CA . CYS A 1 174 ? 13.151 3.398 9.764 1.00 94.38 174 CYS A CA 1
ATOM 1393 C C . CYS A 1 174 ? 13.187 4.725 8.995 1.00 94.38 174 CYS A C 1
ATOM 1395 O O . CYS A 1 174 ? 12.832 4.745 7.819 1.00 94.38 174 CYS A O 1
ATOM 1397 N N . ASN A 1 175 ? 13.675 5.808 9.606 1.00 92.62 175 ASN A N 1
ATOM 1398 C CA . ASN A 1 175 ? 13.826 7.097 8.930 1.00 92.62 175 ASN A CA 1
ATOM 1399 C C . ASN A 1 175 ? 14.799 7.007 7.751 1.00 92.62 175 ASN A C 1
ATOM 1401 O O . ASN A 1 175 ? 14.478 7.480 6.664 1.00 92.62 175 ASN A O 1
ATOM 1405 N N . ASN A 1 176 ? 15.941 6.335 7.922 1.00 94.06 176 ASN A N 1
ATOM 1406 C CA . ASN A 1 176 ? 16.894 6.119 6.835 1.00 94.06 176 ASN A CA 1
ATOM 1407 C C . ASN A 1 176 ? 16.266 5.313 5.692 1.00 94.06 176 ASN A C 1
ATOM 1409 O O . ASN A 1 176 ? 16.387 5.710 4.539 1.00 94.06 176 ASN A O 1
ATOM 1413 N N . ARG A 1 177 ? 15.501 4.254 5.996 1.00 93.12 177 ARG A N 1
ATOM 1414 C CA . ARG A 1 177 ? 14.757 3.500 4.969 1.00 93.12 177 ARG A CA 1
ATOM 1415 C C . ARG A 1 177 ? 13.777 4.385 4.193 1.00 93.12 177 ARG A C 1
ATOM 1417 O O . ARG A 1 177 ? 13.684 4.265 2.974 1.00 93.12 177 ARG A O 1
ATOM 1424 N N . VAL A 1 178 ? 13.060 5.284 4.869 1.00 91.94 178 VAL A N 1
ATOM 1425 C CA . VAL A 1 178 ? 12.153 6.239 4.210 1.00 91.94 178 VAL A CA 1
ATOM 1426 C C . VAL A 1 178 ? 12.929 7.196 3.302 1.00 91.94 178 VAL A C 1
ATOM 1428 O O . VAL A 1 178 ? 12.538 7.398 2.151 1.00 91.94 178 VAL A O 1
ATOM 1431 N N . LEU A 1 179 ? 14.054 7.738 3.775 1.00 92.25 179 LEU A N 1
ATOM 1432 C CA . LEU A 1 179 ? 14.923 8.609 2.979 1.00 92.25 179 LEU A CA 1
ATOM 1433 C C . LEU A 1 179 ? 15.502 7.891 1.755 1.00 92.25 179 LEU A C 1
ATOM 1435 O O . LEU A 1 179 ? 15.547 8.477 0.670 1.00 92.25 179 LEU A O 1
ATOM 1439 N N . ASP A 1 180 ? 15.885 6.623 1.890 1.00 93.81 180 ASP A N 1
ATOM 1440 C CA . ASP A 1 180 ? 16.375 5.798 0.785 1.00 93.81 180 ASP A CA 1
ATOM 1441 C C . ASP A 1 180 ? 15.289 5.582 -0.274 1.00 93.81 180 ASP A C 1
ATOM 1443 O O . ASP A 1 180 ? 15.551 5.721 -1.472 1.00 93.81 180 ASP A O 1
ATOM 1447 N N . ILE A 1 181 ? 14.049 5.313 0.148 1.00 92.94 181 ILE A N 1
ATOM 1448 C CA . ILE A 1 181 ? 12.900 5.167 -0.755 1.00 92.94 181 ILE A CA 1
ATOM 1449 C C . ILE A 1 181 ? 12.623 6.480 -1.498 1.00 92.94 181 ILE A C 1
ATOM 1451 O O . ILE A 1 181 ? 12.479 6.467 -2.722 1.00 92.94 181 ILE A O 1
ATOM 1455 N N . ILE A 1 182 ? 12.597 7.620 -0.800 1.00 93.00 182 ILE A N 1
ATOM 1456 C CA . ILE A 1 182 ? 12.395 8.945 -1.415 1.00 93.00 182 ILE A CA 1
ATOM 1457 C C . ILE A 1 182 ? 13.517 9.253 -2.416 1.00 93.00 182 ILE A C 1
ATOM 1459 O O . ILE A 1 182 ? 13.264 9.700 -3.542 1.00 93.00 182 ILE A O 1
ATOM 1463 N N . SER A 1 183 ? 14.762 8.971 -2.030 1.00 95.38 183 SER A N 1
ATOM 1464 C CA . SER A 1 183 ? 15.944 9.170 -2.871 1.00 95.38 183 SER A CA 1
ATOM 1465 C C . SER A 1 183 ? 15.891 8.298 -4.123 1.00 95.38 183 SER A C 1
ATOM 1467 O O . SER A 1 183 ? 16.184 8.776 -5.222 1.00 95.38 183 SER A O 1
ATOM 1469 N N . ARG A 1 184 ? 15.465 7.036 -3.987 1.00 95.88 184 ARG A N 1
ATOM 1470 C CA . ARG A 1 184 ? 15.247 6.111 -5.103 1.00 95.88 184 ARG A CA 1
ATOM 1471 C C . ARG A 1 184 ? 14.156 6.621 -6.045 1.00 95.88 184 ARG A C 1
ATOM 1473 O O . ARG A 1 184 ? 14.444 6.791 -7.228 1.00 95.88 184 ARG A O 1
ATOM 1480 N N . LYS A 1 185 ? 12.956 6.937 -5.539 1.00 96.31 185 LYS A N 1
ATOM 1481 C CA . LYS A 1 185 ? 11.831 7.471 -6.337 1.00 96.31 185 LYS A CA 1
ATOM 1482 C C . LYS A 1 185 ? 12.257 8.708 -7.139 1.00 96.31 185 LYS A C 1
ATOM 1484 O O . LYS A 1 185 ? 12.022 8.796 -8.344 1.00 96.31 185 LYS A O 1
ATOM 1489 N N . THR A 1 186 ? 12.974 9.628 -6.492 1.00 96.56 186 THR A N 1
ATOM 1490 C CA . THR A 1 186 ? 13.492 10.851 -7.124 1.00 96.56 186 THR A CA 1
ATOM 1491 C C . THR A 1 186 ? 14.510 10.547 -8.221 1.00 96.56 186 THR A C 1
ATOM 1493 O O . THR A 1 186 ? 14.440 11.125 -9.309 1.00 96.56 186 THR A O 1
ATOM 1496 N N . ARG A 1 187 ? 15.465 9.649 -7.950 1.00 97.19 187 ARG A N 1
ATOM 1497 C CA . ARG A 1 187 ? 16.495 9.238 -8.911 1.00 97.19 187 ARG A CA 1
ATOM 1498 C C . ARG A 1 187 ? 15.868 8.600 -10.144 1.00 97.19 187 ARG A C 1
ATOM 1500 O O . ARG A 1 187 ? 16.219 8.990 -11.253 1.00 97.19 187 ARG A O 1
ATOM 1507 N N . GLU A 1 188 ? 14.925 7.682 -9.947 1.00 97.69 188 GLU A N 1
ATOM 1508 C CA . GLU A 1 188 ? 14.228 6.992 -11.033 1.00 97.69 188 GLU A CA 1
ATOM 1509 C C . GLU A 1 188 ? 13.445 7.954 -11.921 1.00 97.69 188 GLU A C 1
ATOM 1511 O O . GLU A 1 188 ? 13.643 7.960 -13.137 1.00 97.69 188 GLU A O 1
ATOM 1516 N N . LYS A 1 189 ? 12.633 8.840 -11.331 1.00 97.62 189 LYS A N 1
ATOM 1517 C CA . LYS A 1 189 ? 11.859 9.835 -12.087 1.00 97.62 189 LYS A CA 1
ATOM 1518 C C . LYS A 1 189 ? 12.756 10.779 -12.888 1.00 97.62 189 LYS A C 1
ATOM 1520 O O . LYS A 1 189 ? 12.504 11.033 -14.066 1.00 97.62 189 LYS A O 1
ATOM 1525 N N . LYS A 1 190 ? 13.821 11.298 -12.265 1.00 97.81 190 LYS A N 1
ATOM 1526 C CA . LYS A 1 190 ? 14.775 12.200 -12.931 1.00 97.81 190 LYS A CA 1
ATOM 1527 C C . LYS A 1 190 ? 15.502 11.499 -14.078 1.00 97.81 190 LYS A C 1
ATOM 1529 O O . LYS A 1 190 ? 15.575 12.060 -15.171 1.00 97.81 190 LYS A O 1
ATOM 1534 N N . ALA A 1 191 ? 16.005 10.286 -13.849 1.00 98.12 191 ALA A N 1
ATOM 1535 C CA . ALA A 1 191 ? 16.695 9.506 -14.869 1.00 98.12 191 ALA A CA 1
ATOM 1536 C C . ALA A 1 191 ? 15.767 9.180 -16.045 1.00 98.12 191 ALA A C 1
ATOM 1538 O O . ALA A 1 191 ? 16.116 9.472 -17.186 1.00 98.12 191 ALA A O 1
ATOM 1539 N N . PHE A 1 192 ? 14.558 8.675 -15.782 1.00 98.12 192 PHE A N 1
ATOM 1540 C CA . PHE A 1 192 ? 13.589 8.348 -16.828 1.00 98.12 192 PHE A CA 1
ATOM 1541 C C . PHE A 1 192 ? 13.241 9.560 -17.705 1.00 98.12 192 PHE A C 1
ATOM 1543 O O . PHE A 1 192 ? 13.226 9.449 -18.932 1.00 98.12 192 PHE A O 1
ATOM 1550 N N . ASN A 1 193 ? 13.030 10.734 -17.102 1.00 97.31 193 ASN A N 1
ATOM 1551 C CA . ASN A 1 193 ? 12.737 11.969 -17.836 1.00 97.31 193 ASN A CA 1
ATOM 1552 C C . ASN A 1 193 ? 13.923 12.459 -18.677 1.00 97.31 193 ASN A C 1
ATOM 1554 O O . ASN A 1 193 ? 13.730 12.931 -19.797 1.00 97.31 193 ASN A O 1
ATOM 1558 N N . LEU A 1 194 ? 15.149 12.357 -18.156 1.00 97.56 194 LEU A N 1
ATOM 1559 C CA . LEU A 1 194 ? 16.353 12.742 -18.894 1.00 97.56 194 LEU A CA 1
ATOM 1560 C C . LEU A 1 194 ? 16.601 11.805 -20.083 1.00 97.56 194 LEU A C 1
ATOM 1562 O O . LEU A 1 194 ? 16.913 12.267 -21.178 1.00 97.56 194 LEU A O 1
ATOM 1566 N N . LEU A 1 195 ? 16.433 10.498 -19.881 1.00 97.31 195 LEU A N 1
ATOM 1567 C CA . LEU A 1 195 ? 16.610 9.486 -20.922 1.00 97.31 195 LEU A CA 1
ATOM 1568 C C . LEU A 1 195 ? 15.516 9.550 -21.993 1.00 97.31 195 LEU A C 1
ATOM 1570 O O . LEU A 1 195 ? 15.798 9.262 -23.149 1.00 97.31 195 LEU A O 1
ATOM 1574 N N . GLY A 1 196 ? 14.304 10.000 -21.654 1.00 95.19 196 GLY A N 1
ATOM 1575 C CA . GLY A 1 196 ? 13.241 10.237 -22.638 1.00 95.19 196 GLY A CA 1
ATOM 1576 C C . GLY A 1 196 ? 13.557 11.349 -23.641 1.00 95.19 196 GLY A C 1
ATOM 1577 O O . GLY A 1 196 ? 12.986 11.380 -24.725 1.00 95.19 196 GLY A O 1
ATOM 1578 N N . LYS A 1 197 ? 14.495 12.244 -23.306 1.00 95.06 197 LYS A N 1
ATOM 1579 C CA . LYS A 1 197 ? 15.006 13.282 -24.214 1.00 95.06 197 LYS A CA 1
ATOM 1580 C C . LYS A 1 197 ? 16.186 12.799 -25.063 1.00 95.06 197 LYS A C 1
ATOM 1582 O O . LYS A 1 197 ? 16.618 13.514 -25.962 1.00 95.06 197 LYS A O 1
ATOM 1587 N N . ARG A 1 198 ? 16.735 11.612 -24.778 1.00 93.25 198 ARG A N 1
ATOM 1588 C CA . ARG A 1 198 ? 17.818 11.003 -25.557 1.00 93.25 198 ARG A CA 1
ATOM 1589 C C . ARG A 1 198 ? 17.209 10.121 -26.639 1.00 93.25 198 ARG A C 1
ATOM 1591 O O . ARG A 1 198 ? 16.522 9.156 -26.333 1.00 93.25 198 ARG A O 1
ATOM 1598 N N . LEU A 1 199 ? 17.457 10.486 -27.893 1.00 92.56 199 LEU A N 1
ATOM 1599 C CA . LEU A 1 199 ? 16.928 9.810 -29.079 1.00 92.56 199 LEU A CA 1
ATOM 1600 C C . LEU A 1 199 ? 18.062 9.160 -29.880 1.00 92.56 199 LEU A C 1
ATOM 1602 O O . LEU A 1 199 ? 18.133 9.309 -31.096 1.00 92.56 199 LEU A O 1
ATOM 1606 N N . ARG A 1 200 ? 18.994 8.476 -29.205 1.00 92.75 200 ARG A N 1
ATOM 1607 C CA . ARG A 1 200 ? 20.237 7.995 -29.825 1.00 92.75 200 ARG A CA 1
ATOM 1608 C C . ARG A 1 200 ? 19.969 6.958 -30.910 1.00 92.75 200 ARG A C 1
ATOM 1610 O O . ARG A 1 200 ? 20.642 6.960 -31.929 1.00 92.75 200 ARG A O 1
ATOM 1617 N N . TYR A 1 201 ? 18.974 6.101 -30.691 1.00 93.88 201 TYR A N 1
ATOM 1618 C CA . TYR A 1 201 ? 18.687 4.950 -31.552 1.00 93.88 201 TYR A CA 1
ATOM 1619 C C . TYR A 1 201 ? 17.487 5.147 -32.486 1.00 93.88 201 TYR A C 1
ATOM 1621 O O . TYR A 1 201 ? 17.114 4.215 -33.192 1.00 93.88 201 TYR A O 1
ATOM 1629 N N . VAL A 1 202 ? 16.879 6.339 -32.511 1.00 93.12 202 VAL A N 1
ATOM 1630 C CA . VAL A 1 202 ? 15.616 6.593 -33.234 1.00 93.12 202 VAL A CA 1
ATOM 1631 C C . VAL A 1 202 ? 15.721 6.369 -34.748 1.00 93.12 202 VAL A C 1
ATOM 1633 O O . VAL A 1 202 ? 14.722 6.107 -35.409 1.00 93.12 202 VAL A O 1
ATOM 1636 N N . THR A 1 203 ? 16.929 6.463 -35.307 1.00 92.44 203 THR A N 1
ATOM 1637 C CA . THR A 1 203 ? 17.194 6.270 -36.739 1.00 92.44 203 THR A CA 1
ATOM 1638 C C . THR A 1 203 ? 17.424 4.811 -37.125 1.00 92.44 203 THR A C 1
ATOM 1640 O O . THR A 1 203 ? 17.360 4.488 -38.309 1.00 92.44 203 THR A O 1
ATOM 1643 N N . VAL A 1 204 ? 17.700 3.932 -36.156 1.00 94.44 204 VAL A N 1
ATOM 1644 C CA . VAL A 1 204 ? 18.069 2.527 -36.404 1.00 94.44 204 VAL A CA 1
ATOM 1645 C C . VAL A 1 204 ? 17.086 1.525 -35.813 1.00 94.44 204 VAL A C 1
ATOM 1647 O O . VAL A 1 204 ? 17.032 0.387 -36.275 1.00 94.44 204 VAL A O 1
ATOM 1650 N N . LEU A 1 205 ? 16.300 1.925 -34.812 1.00 95.38 205 LEU A N 1
ATOM 1651 C CA . LEU A 1 205 ? 15.300 1.082 -34.168 1.00 95.38 205 LEU A CA 1
ATOM 1652 C C . LEU A 1 205 ? 14.002 1.865 -33.920 1.00 95.38 205 LEU A C 1
ATOM 1654 O O . LEU A 1 205 ? 14.056 3.029 -33.513 1.00 95.38 205 LEU A O 1
ATOM 1658 N N . PRO A 1 206 ? 12.830 1.223 -34.087 1.00 96.00 206 PRO A N 1
ATOM 1659 C CA . PRO A 1 206 ? 11.576 1.761 -33.579 1.00 96.00 206 PRO A CA 1
ATOM 1660 C C . PRO A 1 206 ? 11.627 1.974 -32.054 1.00 96.00 206 PRO A C 1
ATOM 1662 O O . PRO A 1 206 ? 12.397 1.296 -31.367 1.00 96.00 206 PRO A O 1
ATOM 1665 N N . PRO A 1 207 ? 10.778 2.857 -31.497 1.00 96.88 207 PRO A N 1
ATOM 1666 C CA . PRO A 1 207 ? 10.651 3.025 -30.052 1.00 96.88 207 PRO A CA 1
ATOM 1667 C C . PRO A 1 207 ? 10.307 1.716 -29.337 1.00 96.88 207 PRO A C 1
ATOM 1669 O O . PRO A 1 207 ? 9.618 0.857 -29.887 1.00 96.88 207 PRO A O 1
ATOM 1672 N N . ASN A 1 208 ? 10.722 1.588 -28.081 1.00 97.88 208 ASN A N 1
ATOM 1673 C CA . ASN A 1 208 ? 10.297 0.490 -27.224 1.00 97.88 208 ASN A CA 1
ATOM 1674 C C . ASN A 1 208 ? 8.878 0.747 -26.693 1.00 97.88 208 ASN A C 1
ATOM 1676 O O . ASN A 1 208 ? 8.433 1.892 -26.568 1.00 97.88 208 ASN A O 1
ATOM 1680 N N . VAL A 1 209 ? 8.173 -0.320 -26.328 1.00 97.88 209 VAL A N 1
ATOM 1681 C CA . VAL A 1 209 ? 6.880 -0.235 -25.637 1.00 97.88 209 VAL A CA 1
ATOM 1682 C C . VAL A 1 209 ? 6.899 -1.018 -24.330 1.00 97.88 209 VAL A C 1
ATOM 1684 O O . VAL A 1 209 ? 7.528 -2.070 -24.221 1.00 97.88 209 VAL A O 1
ATOM 1687 N N . ILE A 1 210 ? 6.188 -0.498 -23.331 1.00 98.00 210 ILE A N 1
ATOM 1688 C CA . ILE A 1 210 ? 5.946 -1.167 -22.048 1.00 98.00 210 ILE A CA 1
ATOM 1689 C C . ILE A 1 210 ? 4.442 -1.272 -21.812 1.00 98.00 210 ILE A C 1
ATOM 1691 O O . ILE A 1 210 ? 3.688 -0.363 -22.167 1.00 98.00 210 ILE A O 1
ATOM 1695 N N . ALA A 1 211 ? 4.001 -2.373 -21.201 1.00 98.00 211 ALA A N 1
ATOM 1696 C CA . ALA A 1 211 ? 2.607 -2.558 -20.820 1.00 98.00 211 ALA A CA 1
ATOM 1697 C C . ALA A 1 211 ? 2.123 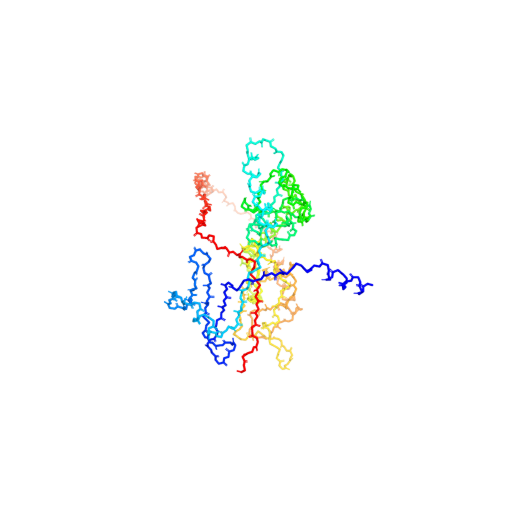-1.394 -19.947 1.00 98.00 211 ALA A C 1
ATOM 1699 O O . ALA A 1 211 ? 2.746 -1.069 -18.933 1.00 98.00 211 ALA A O 1
ATOM 1700 N N . TYR A 1 212 ? 1.003 -0.771 -20.327 1.00 97.38 212 TYR A N 1
ATOM 1701 C CA . TYR A 1 212 ? 0.531 0.430 -19.635 1.00 97.38 212 TYR A CA 1
ATOM 1702 C C . TYR A 1 212 ? 0.227 0.157 -18.160 1.00 97.38 212 TYR A C 1
ATOM 1704 O O . TYR A 1 212 ? 0.564 0.970 -17.313 1.00 97.38 212 TYR A O 1
ATOM 1712 N N . SER A 1 213 ? -0.304 -1.026 -17.840 1.00 96.88 213 SER A N 1
ATOM 1713 C CA . SER A 1 213 ? -0.579 -1.446 -16.462 1.00 96.88 213 SER A CA 1
ATOM 1714 C C . SER A 1 213 ? 0.668 -1.512 -15.577 1.00 96.88 213 SER A C 1
ATOM 1716 O O . SER A 1 213 ? 0.589 -1.230 -14.385 1.00 96.88 213 SER A O 1
ATOM 1718 N N . TRP A 1 214 ? 1.827 -1.872 -16.135 1.00 97.81 214 TRP A N 1
ATOM 1719 C CA . TRP A 1 214 ? 3.092 -1.833 -15.399 1.00 97.81 214 TRP A CA 1
ATOM 1720 C C . TRP A 1 214 ? 3.616 -0.399 -15.295 1.00 97.81 214 TRP A C 1
ATOM 1722 O O . TRP A 1 214 ? 4.038 0.031 -14.224 1.00 97.81 214 TRP A O 1
ATOM 1732 N N . TYR A 1 215 ? 3.557 0.354 -16.398 1.00 98.00 215 TYR A N 1
ATOM 1733 C CA . TYR A 1 215 ? 3.986 1.751 -16.424 1.00 98.00 215 TYR A CA 1
ATOM 1734 C C . TYR A 1 215 ? 3.203 2.607 -15.425 1.00 98.00 215 TYR A C 1
ATOM 1736 O O . TYR A 1 215 ? 3.801 3.415 -14.732 1.00 98.00 215 TYR A O 1
ATOM 1744 N N . GLU A 1 216 ? 1.892 2.409 -15.317 1.00 97.44 216 GLU A N 1
ATOM 1745 C CA . GLU A 1 216 ? 1.030 3.106 -14.363 1.00 97.44 216 GLU A CA 1
ATOM 1746 C C . GLU A 1 216 ? 1.443 2.814 -12.916 1.00 97.44 216 GLU A C 1
ATOM 1748 O O . GLU A 1 216 ? 1.586 3.738 -12.122 1.00 97.44 216 GLU A O 1
ATOM 1753 N N . GLN A 1 217 ? 1.742 1.554 -12.578 1.00 97.88 217 GLN A N 1
ATOM 1754 C CA . GLN A 1 217 ? 2.259 1.199 -11.249 1.00 97.88 217 GLN A CA 1
ATOM 1755 C C . GLN A 1 217 ? 3.601 1.876 -10.960 1.00 97.88 217 GLN A C 1
ATOM 1757 O O . GLN A 1 217 ? 3.810 2.401 -9.865 1.00 97.88 217 GLN A O 1
ATOM 1762 N N . TRP A 1 218 ? 4.506 1.884 -11.940 1.00 98.12 218 TRP A N 1
ATOM 1763 C CA . TRP A 1 218 ? 5.787 2.573 -11.828 1.00 98.12 218 TRP A CA 1
ATOM 1764 C C . TRP A 1 218 ? 5.613 4.089 -11.665 1.00 98.12 218 TRP A C 1
ATOM 1766 O O . TRP A 1 218 ? 6.235 4.688 -10.788 1.00 98.12 218 TRP A O 1
ATOM 1776 N N . ASP A 1 219 ? 4.748 4.709 -12.467 1.00 97.88 219 ASP A N 1
ATOM 1777 C CA . ASP A 1 219 ? 4.474 6.143 -12.414 1.00 97.88 219 ASP A CA 1
ATOM 1778 C C . ASP A 1 219 ? 3.880 6.516 -11.055 1.00 97.88 219 ASP A C 1
ATOM 1780 O O . ASP A 1 219 ? 4.408 7.403 -10.383 1.00 97.88 219 ASP A O 1
ATOM 1784 N N . CYS A 1 220 ? 2.886 5.761 -10.572 1.00 97.50 220 CYS A N 1
ATOM 1785 C CA . CYS A 1 220 ? 2.345 5.880 -9.220 1.00 97.50 220 CYS A CA 1
ATOM 1786 C C . CYS A 1 220 ? 3.435 5.746 -8.148 1.00 97.50 220 CYS A C 1
ATOM 1788 O O . CYS A 1 220 ? 3.488 6.570 -7.236 1.00 97.50 220 CYS A O 1
ATOM 1790 N N . PHE A 1 221 ? 4.334 4.762 -8.260 1.00 97.31 221 PHE A N 1
ATOM 1791 C CA . PHE A 1 221 ? 5.455 4.585 -7.334 1.00 97.31 221 PHE A CA 1
ATOM 1792 C C . PHE A 1 221 ? 6.361 5.816 -7.277 1.00 97.31 221 PHE A C 1
ATOM 1794 O O . PHE A 1 221 ? 6.698 6.271 -6.187 1.00 97.31 221 PHE A O 1
ATOM 1801 N N . VAL A 1 222 ? 6.775 6.376 -8.411 1.00 97.12 222 VAL A N 1
ATOM 1802 C CA . VAL A 1 222 ? 7.726 7.501 -8.413 1.00 97.12 222 VAL A CA 1
ATOM 1803 C C . VAL A 1 222 ? 7.069 8.860 -8.144 1.00 97.12 222 VAL A C 1
ATOM 1805 O O . VAL A 1 222 ? 7.773 9.852 -7.940 1.00 97.12 222 VAL A O 1
ATOM 1808 N N . THR A 1 223 ? 5.736 8.934 -8.157 1.00 94.88 223 THR A N 1
ATOM 1809 C CA . THR A 1 223 ? 4.963 10.167 -7.933 1.00 94.88 223 THR A CA 1
ATOM 1810 C C . THR A 1 223 ? 4.345 10.256 -6.542 1.00 94.88 223 THR A C 1
ATOM 1812 O O . THR A 1 223 ? 4.310 11.349 -5.984 1.00 94.88 223 THR A O 1
ATOM 1815 N N . HIS A 1 224 ? 3.900 9.139 -5.966 1.00 92.00 224 HIS A N 1
ATOM 1816 C CA . HIS A 1 224 ? 3.181 9.102 -4.693 1.00 92.00 224 HIS A CA 1
ATOM 1817 C C . HIS A 1 224 ? 4.034 8.458 -3.600 1.00 92.00 224 HIS A C 1
ATOM 1819 O O . HIS A 1 224 ? 4.766 7.492 -3.835 1.00 92.00 224 HIS A O 1
ATOM 1825 N N . PHE A 1 225 ? 3.948 8.986 -2.381 1.00 84.12 225 PHE A N 1
ATOM 1826 C CA . PHE A 1 225 ? 4.783 8.539 -1.268 1.00 84.12 225 PHE A CA 1
ATOM 1827 C C . PHE A 1 225 ? 4.464 7.098 -0.824 1.00 84.12 225 PHE A C 1
ATOM 1829 O O . PHE A 1 225 ? 5.375 6.290 -0.661 1.00 84.12 225 PHE A O 1
ATOM 1836 N N . ASP A 1 226 ? 3.180 6.771 -0.705 1.00 85.62 226 ASP A N 1
ATOM 1837 C CA . ASP A 1 226 ? 2.617 5.532 -0.150 1.00 85.62 226 ASP A CA 1
ATOM 1838 C C . ASP A 1 226 ? 2.606 4.348 -1.129 1.00 85.62 226 ASP A C 1
ATOM 1840 O O . ASP A 1 226 ? 2.383 3.202 -0.742 1.00 85.62 226 ASP A O 1
ATOM 1844 N N . ARG A 1 227 ? 2.841 4.607 -2.418 1.00 92.50 227 ARG A N 1
ATOM 1845 C CA . ARG A 1 227 ? 2.798 3.568 -3.448 1.00 92.50 227 ARG A CA 1
ATOM 1846 C C . ARG A 1 227 ? 4.061 2.714 -3.419 1.00 92.50 227 ARG A C 1
ATOM 1848 O O . ARG A 1 227 ? 5.176 3.243 -3.349 1.00 92.50 227 ARG A O 1
ATOM 1855 N N . ALA A 1 228 ? 3.875 1.397 -3.495 1.00 92.50 228 ALA A N 1
ATOM 1856 C CA . ALA A 1 228 ? 4.944 0.406 -3.556 1.00 92.50 228 ALA A CA 1
ATOM 1857 C C . ALA A 1 228 ? 5.599 0.361 -4.944 1.00 92.50 228 ALA A C 1
ATOM 1859 O O . ALA A 1 228 ? 4.983 0.735 -5.940 1.00 92.50 228 ALA A O 1
ATOM 1860 N N . ALA A 1 229 ? 6.853 -0.096 -5.003 1.00 94.88 229 ALA A N 1
ATOM 1861 C CA . ALA A 1 229 ? 7.561 -0.268 -6.269 1.00 94.88 229 ALA A CA 1
ATOM 1862 C C . ALA A 1 229 ? 6.873 -1.335 -7.134 1.00 94.88 229 ALA A C 1
ATOM 1864 O O . ALA A 1 229 ? 6.403 -2.340 -6.589 1.00 94.88 229 ALA A O 1
ATOM 1865 N N . PRO A 1 230 ? 6.839 -1.162 -8.466 1.00 96.12 230 PRO A N 1
ATOM 1866 C CA . PRO A 1 230 ? 6.339 -2.209 -9.340 1.00 96.12 230 PRO A CA 1
ATOM 1867 C C . PRO A 1 230 ? 7.268 -3.432 -9.268 1.00 96.12 230 PRO A C 1
ATOM 1869 O O . PRO A 1 230 ? 8.466 -3.320 -8.992 1.00 96.12 230 PRO A O 1
ATOM 1872 N N . GLY A 1 231 ? 6.708 -4.613 -9.526 1.00 96.19 231 GLY A N 1
ATOM 1873 C CA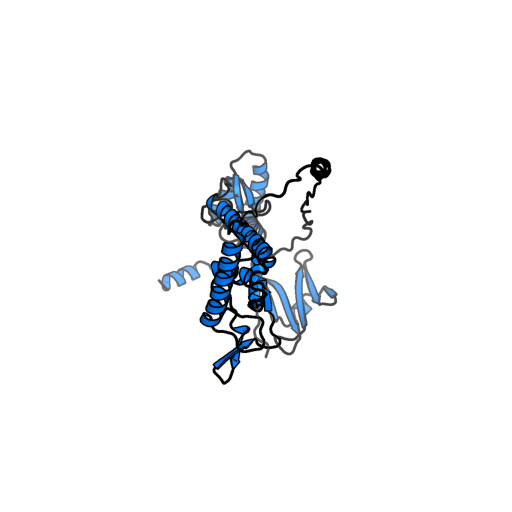 . GLY A 1 231 ? 7.495 -5.834 -9.713 1.00 96.19 231 GLY A CA 1
ATOM 1874 C C . GLY A 1 231 ? 8.269 -5.835 -11.043 1.00 96.19 231 GLY A C 1
ATOM 1875 O O . GLY A 1 231 ? 8.365 -4.801 -11.709 1.00 96.19 231 GLY A O 1
ATOM 1876 N N . PRO A 1 232 ? 8.785 -6.997 -11.481 1.00 98.06 232 PRO A N 1
ATOM 1877 C CA . PRO A 1 232 ? 9.440 -7.126 -12.782 1.00 98.06 232 PRO A CA 1
ATOM 1878 C C . PRO A 1 232 ? 8.547 -6.669 -13.940 1.00 98.06 232 PRO A C 1
ATOM 1880 O O . PRO A 1 232 ? 7.322 -6.814 -13.875 1.00 98.06 232 PRO A O 1
ATOM 1883 N N . ILE A 1 233 ? 9.148 -6.132 -15.006 1.00 98.44 233 ILE A N 1
ATOM 1884 C CA . ILE A 1 233 ? 8.395 -5.679 -16.183 1.00 98.44 233 ILE A CA 1
ATOM 1885 C C . ILE A 1 233 ? 7.673 -6.876 -16.808 1.00 98.44 233 ILE A C 1
ATOM 1887 O O . ILE A 1 233 ? 8.292 -7.908 -17.063 1.00 98.44 233 ILE A O 1
ATOM 1891 N N . ARG A 1 234 ? 6.366 -6.730 -17.061 1.00 96.50 234 ARG A N 1
ATOM 1892 C CA . ARG A 1 234 ? 5.527 -7.766 -17.684 1.00 96.50 234 ARG A CA 1
ATOM 1893 C C . ARG A 1 234 ? 4.966 -7.280 -19.010 1.00 96.50 234 ARG A C 1
ATOM 1895 O O . ARG A 1 234 ? 3.937 -6.607 -19.043 1.00 96.50 234 ARG A O 1
ATOM 1902 N N . ASN A 1 235 ? 5.632 -7.651 -20.095 1.00 96.62 235 ASN A N 1
ATOM 1903 C CA . ASN A 1 235 ? 5.229 -7.301 -21.455 1.00 96.62 235 ASN A CA 1
ATOM 1904 C C . ASN A 1 235 ? 4.545 -8.458 -22.200 1.00 96.62 235 ASN A C 1
ATOM 1906 O O . ASN A 1 235 ? 4.127 -8.273 -23.339 1.00 96.62 235 ASN A O 1
ATOM 1910 N N . ASP A 1 236 ? 4.373 -9.632 -21.587 1.00 93.88 236 ASP A N 1
ATOM 1911 C CA . ASP A 1 236 ? 3.824 -10.826 -22.252 1.00 93.88 236 ASP A CA 1
ATOM 1912 C C . ASP A 1 236 ? 2.446 -10.579 -22.875 1.00 93.88 236 ASP A C 1
ATOM 1914 O O . ASP A 1 236 ? 2.163 -11.015 -23.991 1.00 93.88 236 ASP A O 1
ATOM 1918 N N . ALA A 1 237 ? 1.600 -9.814 -22.178 1.00 93.00 237 ALA A N 1
ATOM 1919 C CA . ALA A 1 237 ? 0.257 -9.475 -22.638 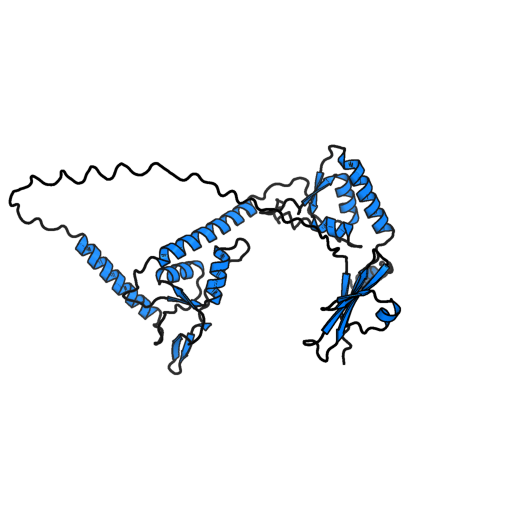1.00 93.00 237 ALA A CA 1
ATOM 1920 C C . ALA A 1 237 ? 0.259 -8.651 -23.940 1.00 93.00 237 ALA A C 1
ATOM 1922 O O . ALA A 1 237 ? -0.698 -8.741 -24.716 1.00 93.00 237 ALA A O 1
ATOM 1923 N N . LEU A 1 238 ? 1.334 -7.891 -24.197 1.00 96.31 238 LEU A N 1
ATOM 1924 C CA . LEU A 1 238 ? 1.499 -7.088 -25.411 1.00 96.31 238 LEU A CA 1
ATOM 1925 C C . LEU A 1 238 ? 1.647 -7.948 -26.657 1.00 96.31 238 LEU A C 1
ATOM 1927 O O . LEU A 1 238 ? 1.340 -7.486 -27.753 1.00 96.31 238 LEU A O 1
ATOM 1931 N N . LEU A 1 239 ? 2.119 -9.182 -26.514 1.00 95.44 239 LEU A N 1
ATOM 1932 C CA . LEU A 1 239 ? 2.475 -10.007 -27.650 1.00 95.44 239 LEU A CA 1
ATOM 1933 C C . LEU A 1 239 ? 1.389 -11.033 -27.975 1.00 95.44 239 LEU A C 1
ATOM 1935 O O . LEU A 1 239 ? 0.642 -11.527 -27.125 1.00 95.44 239 LEU A O 1
ATOM 1939 N N . GLN A 1 240 ? 1.323 -11.379 -29.254 1.00 94.81 240 GLN A N 1
ATOM 1940 C CA . GLN A 1 240 ? 0.542 -12.486 -29.773 1.00 94.81 240 GLN A CA 1
ATOM 1941 C C . GLN A 1 240 ? 1.452 -13.394 -30.596 1.00 94.81 240 GLN A C 1
ATOM 1943 O O . GLN A 1 240 ? 2.092 -12.949 -31.554 1.00 94.81 240 GLN A O 1
ATOM 1948 N N . LYS A 1 241 ? 1.473 -14.679 -30.233 1.00 94.94 241 LYS A N 1
ATOM 1949 C CA . LYS A 1 241 ? 2.178 -15.711 -30.991 1.00 94.94 241 LYS A CA 1
ATOM 1950 C C . LYS A 1 241 ? 1.406 -16.041 -32.266 1.00 94.94 241 LYS A C 1
ATOM 1952 O O . LYS A 1 241 ? 0.220 -16.363 -32.218 1.00 94.94 241 LYS A O 1
ATOM 1957 N N . GLN A 1 242 ? 2.084 -15.954 -33.398 1.00 94.31 242 GLN A N 1
ATOM 1958 C CA . GLN A 1 242 ? 1.560 -16.285 -34.717 1.00 94.31 242 GLN A CA 1
ATOM 1959 C C . GLN A 1 242 ? 1.718 -17.784 -35.014 1.00 94.31 242 GLN A C 1
ATOM 1961 O O . GLN A 1 242 ? 2.421 -18.512 -34.308 1.00 94.31 242 GLN A O 1
ATOM 1966 N N . ARG A 1 243 ? 1.070 -18.258 -36.087 1.00 93.81 243 ARG A N 1
ATOM 1967 C CA . ARG A 1 243 ? 1.124 -19.672 -36.513 1.00 93.81 243 ARG A CA 1
ATOM 1968 C C . ARG A 1 243 ? 2.537 -20.137 -36.872 1.00 93.81 243 ARG A C 1
ATOM 1970 O O . ARG A 1 243 ? 2.856 -21.299 -36.663 1.00 93.81 243 ARG A O 1
ATOM 1977 N N . ASP A 1 244 ? 3.369 -19.230 -37.378 1.00 92.12 244 ASP A N 1
ATOM 1978 C CA . ASP A 1 244 ? 4.782 -19.467 -37.708 1.00 92.12 244 ASP A CA 1
ATOM 1979 C C . ASP A 1 244 ? 5.711 -19.419 -36.475 1.00 92.12 244 ASP A C 1
ATOM 1981 O O . ASP A 1 244 ? 6.927 -19.527 -36.603 1.00 92.12 244 ASP A O 1
ATOM 1985 N N . GLY A 1 245 ? 5.150 -19.235 -35.274 1.00 90.62 245 GLY A N 1
ATOM 1986 C CA . GLY A 1 245 ? 5.892 -19.111 -34.024 1.00 90.62 245 GLY A CA 1
ATOM 1987 C C . GLY A 1 245 ? 6.459 -17.717 -33.752 1.00 90.62 245 GLY A C 1
ATOM 1988 O O . GLY A 1 245 ? 6.979 -17.502 -32.659 1.00 90.62 245 GLY A O 1
ATOM 1989 N N . SER A 1 246 ? 6.334 -16.768 -34.685 1.00 92.44 246 SER A N 1
ATOM 1990 C CA . SER A 1 246 ? 6.768 -15.385 -34.481 1.00 92.44 246 SER A CA 1
ATOM 1991 C C . SER A 1 246 ? 5.885 -14.655 -33.469 1.00 92.44 246 SER A C 1
ATOM 1993 O O . SER A 1 246 ? 4.691 -14.932 -33.342 1.00 92.44 246 SER A O 1
ATOM 1995 N N . MET A 1 247 ? 6.467 -13.704 -32.740 1.00 95.31 247 MET A N 1
ATOM 1996 C CA . MET A 1 247 ? 5.713 -12.811 -31.861 1.00 95.31 247 MET A CA 1
ATOM 1997 C C . MET A 1 247 ? 5.416 -11.510 -32.604 1.00 95.31 247 MET A C 1
ATOM 1999 O O . MET A 1 247 ? 6.285 -10.971 -33.289 1.00 95.31 247 MET A O 1
ATOM 2003 N N . ARG A 1 248 ? 4.194 -10.998 -32.466 1.00 95.69 248 ARG A N 1
ATOM 2004 C CA . ARG A 1 248 ? 3.779 -9.687 -32.986 1.00 95.69 248 ARG A CA 1
ATOM 2005 C C . ARG A 1 248 ? 3.068 -8.888 -31.906 1.00 95.69 248 ARG A C 1
ATOM 2007 O O . ARG A 1 248 ? 2.488 -9.480 -30.995 1.00 95.69 248 ARG A O 1
ATOM 2014 N N . LEU A 1 249 ? 3.099 -7.564 -32.021 1.00 95.56 249 LEU A N 1
ATOM 2015 C CA . LEU A 1 249 ? 2.355 -6.677 -31.131 1.00 95.56 249 LEU A CA 1
ATOM 2016 C C . LEU A 1 249 ? 0.845 -6.880 -31.338 1.00 95.56 249 LEU A C 1
ATOM 2018 O O . LEU A 1 249 ? 0.354 -6.886 -32.467 1.00 95.56 249 LEU A O 1
ATOM 2022 N N . ARG A 1 250 ? 0.106 -7.074 -30.245 1.00 94.56 250 ARG A N 1
ATOM 2023 C CA . ARG A 1 250 ? -1.351 -7.232 -30.253 1.00 94.56 250 ARG A CA 1
ATOM 2024 C C . ARG A 1 250 ? -2.020 -5.900 -30.605 1.00 94.56 250 ARG A C 1
ATOM 2026 O O . ARG A 1 250 ? -1.652 -4.859 -30.073 1.00 94.56 250 ARG A O 1
ATOM 2033 N N . SER A 1 251 ? -3.044 -5.942 -31.455 1.00 90.62 251 SER A N 1
ATOM 2034 C CA . SER A 1 251 ? -3.845 -4.754 -31.776 1.00 90.62 251 SER A CA 1
ATOM 2035 C C . SER A 1 251 ? -4.785 -4.372 -30.625 1.00 90.62 251 SER A C 1
ATOM 2037 O O . SER A 1 251 ? -5.302 -5.248 -29.930 1.00 90.62 251 SER A O 1
ATOM 2039 N N . GLY A 1 252 ? -5.007 -3.069 -30.426 1.00 88.94 252 GLY A N 1
ATOM 2040 C CA . GLY A 1 252 ? -5.946 -2.534 -29.431 1.00 88.94 252 GLY A CA 1
ATOM 2041 C C . GLY A 1 252 ? -5.519 -2.684 -27.966 1.00 88.94 252 GLY A C 1
ATOM 2042 O O . GLY A 1 252 ? -6.353 -2.513 -27.082 1.00 88.94 252 GLY A O 1
ATOM 2043 N N . ILE A 1 253 ? -4.254 -3.021 -27.688 1.00 93.12 253 ILE A N 1
ATOM 2044 C CA . ILE A 1 253 ? -3.738 -3.104 -26.316 1.00 93.12 253 ILE A CA 1
ATOM 2045 C C . ILE A 1 253 ? -3.138 -1.774 -25.852 1.00 93.12 253 ILE A C 1
ATOM 2047 O O . ILE A 1 253 ? -2.502 -1.066 -26.630 1.00 93.12 253 ILE A O 1
ATOM 2051 N N . ASN A 1 254 ? -3.293 -1.464 -24.564 1.00 96.06 254 ASN A N 1
ATOM 2052 C CA . ASN A 1 254 ? -2.722 -0.262 -23.966 1.00 96.06 254 ASN A CA 1
ATOM 2053 C C . ASN A 1 254 ? -1.239 -0.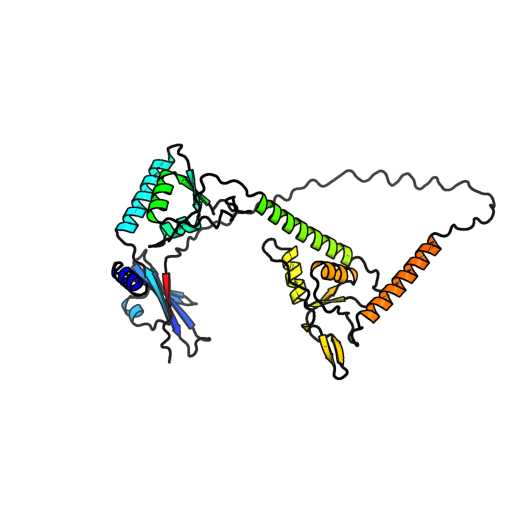456 -23.637 1.00 96.06 254 ASN A C 1
ATOM 2055 O O . ASN A 1 254 ? -0.852 -1.359 -22.887 1.00 96.06 254 ASN A O 1
ATOM 2059 N N . TYR A 1 255 ? -0.410 0.448 -24.144 1.00 97.38 255 TYR A N 1
ATOM 2060 C CA . TYR A 1 255 ? 1.020 0.493 -23.870 1.00 97.38 255 TYR A CA 1
ATOM 2061 C C . TYR A 1 255 ? 1.511 1.935 -23.749 1.00 97.38 255 TYR A C 1
ATOM 2063 O O . TYR A 1 255 ? 0.888 2.880 -24.235 1.00 97.38 255 TYR A O 1
ATOM 2071 N N . LYS A 1 256 ? 2.672 2.099 -23.119 1.00 97.81 256 LYS A N 1
ATOM 2072 C CA . LYS A 1 256 ? 3.447 3.336 -23.131 1.00 97.81 256 LYS A CA 1
ATOM 2073 C C . LYS A 1 256 ? 4.596 3.193 -24.125 1.00 97.81 256 LYS A C 1
ATOM 2075 O O . LYS A 1 256 ? 5.419 2.294 -23.979 1.00 97.81 256 LYS A O 1
ATOM 2080 N N . SER A 1 257 ? 4.666 4.093 -25.106 1.00 97.56 257 SER A N 1
ATOM 2081 C CA . SER A 1 257 ? 5.849 4.243 -25.963 1.00 97.56 257 SER A CA 1
ATOM 2082 C C . SER A 1 257 ? 6.959 4.957 -25.193 1.00 97.56 257 SER A C 1
ATOM 2084 O O . SER A 1 257 ? 6.708 5.999 -24.579 1.00 97.56 257 SER A O 1
ATOM 2086 N N . ILE A 1 258 ? 8.171 4.410 -25.244 1.00 97.88 258 ILE A N 1
ATOM 2087 C CA . ILE A 1 258 ? 9.367 4.920 -24.566 1.00 97.88 258 ILE A CA 1
ATOM 2088 C C . ILE A 1 258 ? 10.601 4.797 -25.467 1.00 97.88 258 ILE A C 1
ATOM 2090 O O . ILE A 1 258 ? 10.608 4.049 -26.447 1.00 97.88 258 ILE A O 1
ATOM 2094 N N . THR A 1 259 ? 11.665 5.524 -25.141 1.00 97.88 259 THR A N 1
ATOM 2095 C CA . THR A 1 259 ? 12.947 5.388 -25.846 1.00 97.88 259 THR A CA 1
ATOM 2096 C C . THR A 1 259 ? 13.665 4.094 -25.444 1.00 97.88 259 THR A C 1
ATOM 2098 O O . THR A 1 259 ? 13.385 3.505 -24.393 1.00 97.88 259 THR A O 1
ATOM 2101 N N . ARG A 1 260 ? 14.629 3.647 -26.258 1.00 96.94 260 ARG A N 1
ATOM 2102 C CA . ARG A 1 260 ? 15.466 2.477 -25.935 1.00 96.94 260 ARG A CA 1
ATOM 2103 C C . ARG A 1 260 ? 16.271 2.693 -24.658 1.00 96.94 260 ARG A C 1
ATOM 2105 O O . ARG A 1 260 ? 16.492 1.773 -23.874 1.00 96.94 260 ARG A O 1
ATOM 2112 N N . GLU A 1 261 ? 16.697 3.922 -24.435 1.00 97.69 261 GLU A N 1
ATOM 2113 C CA . GLU A 1 261 ? 17.414 4.373 -23.257 1.00 97.69 261 GLU A CA 1
ATOM 2114 C C . GLU A 1 261 ? 16.550 4.218 -22.003 1.00 97.69 261 GLU A C 1
ATOM 2116 O O . GLU A 1 261 ? 17.015 3.679 -20.999 1.00 97.69 261 GLU A O 1
ATOM 2121 N N . GLN A 1 262 ? 15.280 4.627 -22.074 1.00 98.25 262 GLN A N 1
ATOM 2122 C CA . GLN A 1 262 ? 14.313 4.419 -20.997 1.00 98.25 262 GLN A CA 1
ATOM 2123 C C . GLN A 1 262 ? 14.047 2.932 -20.748 1.00 98.25 262 GLN A C 1
ATOM 2125 O O . GLN A 1 262 ? 14.022 2.514 -19.591 1.00 98.25 262 GLN A O 1
ATOM 2130 N N . TRP A 1 263 ? 13.897 2.128 -21.807 1.00 97.88 263 TRP A N 1
ATOM 2131 C CA . TRP A 1 263 ? 13.723 0.678 -21.688 1.00 97.88 263 TRP A CA 1
ATOM 2132 C C . TRP A 1 263 ? 14.906 0.036 -20.961 1.00 97.88 263 TRP A C 1
ATOM 2134 O O . TRP A 1 263 ? 14.720 -0.639 -19.953 1.00 97.88 263 TRP A O 1
ATOM 2144 N N . THR A 1 264 ? 16.122 0.304 -21.436 1.00 97.25 264 THR A N 1
ATOM 2145 C CA . THR A 1 264 ? 17.360 -0.278 -20.897 1.00 97.25 264 THR A CA 1
ATOM 2146 C C . THR A 1 264 ? 17.538 0.098 -19.427 1.00 97.25 264 THR A C 1
ATOM 2148 O O . THR A 1 264 ? 17.907 -0.737 -18.604 1.00 97.25 264 THR A O 1
ATOM 2151 N N . TYR A 1 265 ? 17.219 1.345 -19.074 1.00 98.31 265 TYR A N 1
ATOM 2152 C CA . TYR A 1 265 ? 17.253 1.821 -17.697 1.00 98.31 265 TYR A CA 1
ATOM 2153 C C . TYR A 1 265 ? 16.256 1.092 -16.791 1.00 98.31 265 TYR A C 1
ATOM 2155 O O . TYR A 1 265 ? 16.658 0.549 -15.762 1.00 98.31 265 TYR A O 1
ATOM 2163 N N . LEU A 1 266 ? 14.976 1.041 -17.170 1.00 98.12 266 LEU A N 1
ATOM 2164 C CA . LEU A 1 266 ? 13.953 0.368 -16.365 1.00 98.12 266 LEU A CA 1
ATOM 2165 C C . LEU A 1 266 ? 14.231 -1.134 -16.255 1.00 98.12 266 LEU A C 1
ATOM 2167 O O . LEU A 1 266 ? 14.148 -1.691 -15.162 1.00 98.12 266 LEU A O 1
ATOM 2171 N N . HIS A 1 267 ? 14.637 -1.775 -17.353 1.00 97.94 267 HIS A N 1
ATOM 2172 C CA . HIS A 1 267 ? 15.018 -3.186 -17.373 1.00 97.94 267 HIS A CA 1
ATOM 2173 C C . HIS A 1 267 ? 16.216 -3.473 -16.460 1.00 97.94 267 HIS A C 1
ATOM 2175 O O . HIS A 1 267 ? 16.199 -4.466 -15.742 1.00 97.94 267 HIS A O 1
ATOM 2181 N N . SER A 1 268 ? 17.199 -2.570 -16.379 1.00 97.94 268 SER A N 1
ATOM 2182 C CA . SER A 1 268 ? 18.353 -2.739 -15.480 1.00 97.94 268 SER A CA 1
ATOM 2183 C C . SER A 1 268 ? 18.000 -2.713 -13.986 1.00 97.94 268 SER A C 1
ATOM 2185 O O . SER A 1 268 ? 18.730 -3.285 -13.180 1.00 97.94 268 SER A O 1
ATOM 2187 N N . ILE A 1 269 ? 16.892 -2.061 -13.611 1.00 97.19 269 ILE A N 1
ATOM 2188 C CA . ILE A 1 269 ? 16.466 -1.906 -12.210 1.00 97.19 269 ILE A CA 1
ATOM 2189 C C . ILE A 1 269 ? 15.421 -2.955 -11.830 1.00 97.19 269 ILE A C 1
ATOM 2191 O O . ILE A 1 269 ? 15.472 -3.506 -10.733 1.00 97.19 269 ILE A O 1
ATOM 2195 N N . TYR A 1 270 ? 14.462 -3.211 -12.719 1.00 97.88 270 TYR A N 1
ATOM 2196 C CA . TYR A 1 270 ? 13.304 -4.061 -12.438 1.00 97.88 270 TYR A CA 1
ATOM 2197 C C . TYR A 1 270 ? 13.409 -5.456 -13.059 1.00 97.88 270 TYR A C 1
ATOM 2199 O O . TYR A 1 270 ? 12.731 -6.379 -12.609 1.00 97.88 270 TYR A O 1
ATOM 2207 N N . GLY A 1 271 ? 14.245 -5.635 -14.083 1.00 97.44 271 GLY A N 1
ATOM 2208 C CA . GLY A 1 271 ? 14.296 -6.863 -14.868 1.00 97.44 271 GLY A CA 1
ATOM 2209 C C . GLY A 1 271 ? 12.956 -7.182 -15.537 1.00 97.44 271 GLY A C 1
ATOM 2210 O O . GLY A 1 271 ? 12.149 -6.299 -15.837 1.00 97.44 271 GLY A O 1
ATOM 2211 N N . GLY A 1 272 ? 12.711 -8.472 -15.760 1.00 96.00 272 GLY A N 1
ATOM 2212 C CA . GLY A 1 272 ? 11.522 -8.952 -16.463 1.00 96.00 272 GLY A CA 1
ATOM 2213 C C . GLY A 1 272 ? 11.666 -8.847 -17.981 1.00 96.00 272 GLY A C 1
ATOM 2214 O O . GLY A 1 272 ? 12.767 -8.981 -18.522 1.00 96.00 272 GLY A O 1
ATOM 2215 N N . GLY A 1 273 ? 10.548 -8.641 -18.671 1.00 93.56 273 GLY A N 1
ATOM 2216 C CA . GLY A 1 273 ? 10.493 -8.596 -20.127 1.00 93.56 273 GLY A CA 1
ATOM 2217 C C . GLY A 1 273 ? 9.166 -9.099 -20.698 1.00 93.56 273 GLY A C 1
ATOM 2218 O O . GLY A 1 273 ? 8.151 -9.092 -19.997 1.00 93.56 273 GLY A O 1
ATOM 2219 N N . PRO A 1 274 ? 9.163 -9.520 -21.975 1.00 95.31 274 PRO A N 1
ATOM 2220 C CA . PRO A 1 274 ? 10.244 -9.367 -22.965 1.00 95.31 274 PRO A CA 1
ATOM 2221 C C . PRO A 1 274 ? 10.446 -7.913 -23.440 1.00 95.31 274 PRO A C 1
ATOM 2223 O O . PRO A 1 274 ? 9.589 -7.054 -23.223 1.00 95.31 274 PRO A O 1
ATOM 2226 N N . GLU A 1 275 ? 11.576 -7.629 -24.098 1.00 97.00 275 GLU A N 1
ATOM 2227 C CA . GLU A 1 275 ? 11.759 -6.375 -24.845 1.00 97.00 275 GLU A CA 1
ATOM 2228 C C . GLU A 1 275 ? 10.821 -6.361 -26.058 1.00 97.00 275 GLU A C 1
ATOM 2230 O O . GLU A 1 275 ? 10.780 -7.324 -26.822 1.00 97.00 275 GLU A O 1
ATOM 2235 N N . VAL A 1 276 ? 10.051 -5.282 -26.222 1.00 97.31 276 VAL A N 1
ATOM 2236 C CA . VAL A 1 276 ? 9.079 -5.136 -27.313 1.00 97.31 276 VAL A CA 1
ATOM 2237 C C . VAL A 1 276 ? 9.296 -3.799 -28.007 1.00 97.31 276 VAL A C 1
ATOM 2239 O O . VAL A 1 276 ? 9.385 -2.759 -27.349 1.00 97.31 276 VAL A O 1
ATOM 2242 N N . LEU A 1 277 ? 9.360 -3.827 -29.337 1.00 97.38 277 LEU A N 1
ATOM 2243 C CA . LEU A 1 277 ? 9.465 -2.642 -30.184 1.00 97.38 277 LEU A CA 1
ATOM 2244 C C . LEU A 1 277 ? 8.098 -2.282 -30.770 1.00 97.38 277 LEU A C 1
ATOM 2246 O O . LEU A 1 277 ? 7.281 -3.158 -31.068 1.00 97.38 277 LEU A O 1
ATOM 2250 N N . LEU A 1 278 ? 7.864 -0.988 -30.980 1.00 96.56 278 LEU A N 1
ATOM 2251 C CA . LEU A 1 278 ? 6.672 -0.445 -31.623 1.00 96.56 278 LEU A CA 1
ATOM 2252 C C . LEU A 1 278 ? 6.710 -0.722 -33.133 1.00 96.56 278 LEU A C 1
ATOM 2254 O O . LEU A 1 278 ? 6.948 0.164 -33.949 1.00 96.56 278 LEU A O 1
ATOM 2258 N N . THR A 1 279 ? 6.497 -1.983 -33.495 1.00 93.81 279 THR A N 1
ATOM 2259 C CA . THR A 1 279 ? 6.365 -2.457 -34.872 1.00 93.81 279 THR A CA 1
ATOM 2260 C C . THR A 1 279 ? 5.186 -3.419 -34.986 1.00 93.81 279 THR A C 1
ATOM 2262 O O . THR A 1 279 ? 4.926 -4.223 -34.086 1.00 93.81 279 THR A O 1
ATOM 2265 N N . TYR A 1 280 ? 4.465 -3.320 -36.103 1.00 85.31 280 TYR A N 1
ATOM 2266 C CA . TYR A 1 280 ? 3.366 -4.226 -36.455 1.00 85.31 280 TYR 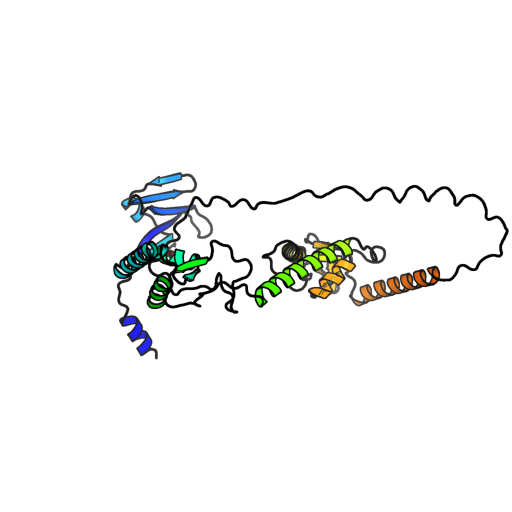A CA 1
ATOM 2267 C C . TYR A 1 280 ? 3.854 -5.485 -37.191 1.00 85.31 280 TYR A C 1
ATOM 2269 O O . TYR A 1 280 ? 3.085 -6.431 -37.397 1.00 85.31 280 TYR A O 1
ATOM 2277 N N . ASP A 1 281 ? 5.136 -5.515 -37.555 1.00 90.56 281 ASP A N 1
ATOM 2278 C CA . ASP A 1 281 ? 5.794 -6.681 -38.128 1.00 90.56 281 ASP A CA 1
ATOM 2279 C C . ASP A 1 281 ? 6.194 -7.694 -37.045 1.00 90.56 281 ASP A C 1
ATOM 2281 O O . ASP A 1 281 ? 5.865 -7.573 -35.858 1.00 90.56 281 ASP A O 1
ATOM 2285 N N . LYS A 1 282 ? 6.898 -8.748 -37.469 1.00 94.25 282 LYS A N 1
ATOM 2286 C CA . LYS A 1 282 ? 7.535 -9.700 -36.560 1.00 94.25 282 LYS A CA 1
ATOM 2287 C C . LYS A 1 282 ? 8.467 -8.949 -35.604 1.00 94.25 282 LYS A C 1
ATOM 2289 O O . LYS A 1 282 ? 9.321 -8.183 -36.040 1.00 94.25 282 LYS A O 1
ATOM 2294 N N . GLN A 1 283 ? 8.323 -9.221 -34.309 1.00 96.38 283 GLN A N 1
ATOM 2295 C CA . GLN A 1 283 ? 9.249 -8.722 -33.301 1.00 96.38 283 GLN A CA 1
ATOM 2296 C C . GLN A 1 283 ? 10.636 -9.337 -33.528 1.00 96.38 283 GLN A C 1
ATOM 2298 O O . GLN A 1 283 ? 10.725 -10.566 -33.673 1.00 96.38 283 GLN A O 1
ATOM 2303 N N . PRO A 1 284 ? 11.698 -8.515 -33.572 1.00 94.94 284 PRO A N 1
ATOM 2304 C CA . PRO A 1 284 ? 13.051 -9.024 -33.706 1.00 94.94 284 PRO A CA 1
ATOM 2305 C C . PRO A 1 284 ? 13.464 -9.786 -32.445 1.00 94.94 284 PRO A C 1
ATOM 2307 O O . PRO A 1 284 ? 13.000 -9.488 -31.341 1.00 94.94 284 PRO A O 1
ATOM 2310 N N . CYS A 1 285 ? 14.332 -10.782 -32.598 1.00 92.94 285 CYS A N 1
ATOM 2311 C CA . CYS A 1 285 ? 14.907 -11.472 -31.448 1.00 92.94 285 CYS A CA 1
ATOM 2312 C C . CYS A 1 285 ? 15.957 -10.596 -30.745 1.00 92.94 285 CYS A C 1
ATOM 2314 O O . CYS A 1 285 ? 16.433 -9.594 -31.287 1.00 92.94 285 CYS A O 1
ATOM 2316 N N . ALA A 1 286 ? 16.335 -10.973 -29.522 1.00 92.31 286 ALA A N 1
ATOM 2317 C CA . ALA A 1 286 ? 17.306 -10.213 -28.737 1.00 92.31 286 ALA A CA 1
ATOM 2318 C C . ALA A 1 286 ? 18.663 -10.096 -29.456 1.00 92.31 286 ALA A C 1
ATOM 2320 O O . ALA A 1 286 ? 19.294 -9.040 -29.418 1.00 92.31 286 ALA A O 1
ATOM 2321 N N . GLU A 1 287 ? 19.084 -11.146 -30.164 1.00 94.88 287 GLU A N 1
ATOM 2322 C CA . GLU A 1 287 ? 20.322 -11.172 -30.944 1.00 94.88 287 GLU A CA 1
ATOM 2323 C C . GLU A 1 287 ? 20.272 -10.216 -32.145 1.00 94.88 287 GLU A C 1
ATOM 2325 O O . GLU A 1 287 ? 21.258 -9.537 -32.435 1.00 94.88 287 GLU A O 1
ATOM 2330 N N . GLU A 1 288 ? 19.125 -10.117 -32.824 1.00 95.69 288 GLU A N 1
ATOM 2331 C CA . GLU A 1 288 ? 18.916 -9.176 -33.932 1.00 95.69 288 GLU A CA 1
ATOM 2332 C C . GLU A 1 288 ? 19.000 -7.729 -33.436 1.00 95.69 288 GLU A C 1
ATOM 2334 O O . GLU A 1 288 ? 19.752 -6.928 -33.997 1.00 95.69 288 GLU A O 1
ATOM 2339 N N . ILE A 1 289 ? 18.294 -7.410 -32.344 1.00 94.94 289 ILE A N 1
ATOM 2340 C CA . ILE A 1 289 ? 18.350 -6.087 -31.705 1.00 94.94 289 ILE A CA 1
ATOM 2341 C C . ILE A 1 289 ? 19.791 -5.763 -31.296 1.00 94.94 289 ILE A C 1
ATOM 2343 O O . ILE A 1 289 ? 20.291 -4.678 -31.601 1.00 94.94 289 ILE A O 1
ATOM 2347 N N . HIS A 1 290 ? 20.478 -6.701 -30.639 1.00 95.50 290 HIS A N 1
ATOM 2348 C CA . HIS A 1 290 ? 21.861 -6.521 -30.208 1.00 95.50 290 HIS A CA 1
ATOM 2349 C C . HIS A 1 290 ? 22.793 -6.243 -31.391 1.00 95.50 290 HIS A C 1
ATOM 2351 O O . HIS A 1 290 ? 23.582 -5.302 -31.335 1.00 95.50 290 HIS A O 1
ATOM 2357 N N . SER A 1 291 ? 22.660 -6.993 -32.489 1.00 97.00 291 SER A N 1
ATOM 2358 C CA . SER A 1 291 ? 23.483 -6.792 -33.684 1.00 97.00 291 SER A CA 1
ATOM 2359 C C . SER A 1 291 ? 23.262 -5.416 -34.321 1.00 97.00 291 SER A C 1
ATOM 2361 O O . SER A 1 291 ? 24.230 -4.780 -34.736 1.00 97.00 291 SER A O 1
ATOM 2363 N N . ILE A 1 292 ? 22.016 -4.928 -34.377 1.00 95.75 292 ILE A N 1
ATOM 2364 C CA . ILE A 1 292 ? 21.700 -3.587 -34.901 1.00 95.75 292 ILE A CA 1
ATOM 2365 C C . ILE A 1 292 ? 22.357 -2.507 -34.037 1.00 95.75 292 ILE A C 1
ATOM 2367 O O . ILE A 1 292 ? 23.040 -1.626 -34.560 1.00 95.75 292 ILE A O 1
ATOM 2371 N N . VAL A 1 293 ? 22.187 -2.598 -32.716 1.00 95.50 293 VAL A N 1
ATOM 2372 C CA . VAL A 1 293 ? 22.759 -1.644 -31.754 1.00 95.50 293 VAL A CA 1
ATOM 2373 C C . VAL A 1 293 ? 24.280 -1.644 -31.828 1.00 95.50 293 VAL A C 1
ATOM 2375 O O . VAL A 1 293 ? 24.882 -0.579 -31.905 1.00 95.50 293 VAL A O 1
ATOM 2378 N N . GLN A 1 294 ? 24.901 -2.823 -31.855 1.00 95.88 294 GLN A N 1
ATOM 2379 C CA . GLN A 1 294 ? 26.351 -2.954 -31.916 1.00 95.88 294 GLN A CA 1
ATOM 2380 C C . GLN A 1 294 ? 26.923 -2.281 -33.169 1.00 95.88 294 GLN A C 1
ATOM 2382 O O . GLN A 1 294 ? 27.834 -1.464 -33.060 1.00 95.88 294 GLN A O 1
ATOM 2387 N N . ARG A 1 295 ? 26.359 -2.563 -34.351 1.00 96.62 295 ARG A N 1
ATOM 2388 C CA . ARG A 1 295 ? 26.811 -1.935 -35.605 1.00 96.62 295 ARG A CA 1
ATOM 2389 C C . ARG A 1 295 ? 26.669 -0.417 -35.564 1.00 96.62 295 ARG A C 1
ATOM 2391 O O . ARG A 1 295 ? 27.539 0.292 -36.059 1.00 96.62 295 ARG A O 1
ATOM 2398 N N . PHE A 1 296 ? 25.578 0.080 -34.987 1.00 95.50 296 PHE A N 1
ATOM 2399 C CA . PHE A 1 296 ? 25.346 1.514 -34.861 1.00 95.50 296 PHE A CA 1
ATOM 2400 C C . PHE A 1 296 ? 26.367 2.184 -33.931 1.00 95.50 296 PHE A C 1
ATOM 2402 O O . PHE A 1 296 ? 26.940 3.212 -34.288 1.00 95.50 296 PHE A O 1
ATOM 2409 N N . GLU A 1 297 ? 26.660 1.583 -32.778 1.00 94.38 297 GLU A N 1
ATOM 2410 C CA . GLU A 1 297 ? 27.679 2.091 -31.851 1.00 94.38 297 GLU A CA 1
ATOM 2411 C C . GLU A 1 297 ? 29.090 2.047 -32.469 1.00 94.38 297 GLU A C 1
ATOM 2413 O O . GLU A 1 297 ? 29.856 2.999 -32.323 1.00 94.38 297 GLU A O 1
ATOM 2418 N N . GLU A 1 298 ? 29.429 1.002 -33.230 1.00 95.00 298 GLU A N 1
ATOM 2419 C CA . GLU A 1 298 ? 30.696 0.918 -33.974 1.00 95.00 298 GLU A CA 1
ATOM 2420 C C . GLU A 1 298 ? 30.820 2.029 -35.031 1.00 95.00 298 GLU A C 1
ATOM 2422 O O . GLU A 1 298 ? 31.885 2.641 -35.175 1.00 95.00 298 GLU A O 1
ATOM 2427 N N . GLN A 1 299 ? 29.731 2.328 -35.749 1.00 93.38 299 GLN A N 1
ATOM 2428 C CA . GLN A 1 299 ? 29.676 3.425 -36.717 1.00 93.38 299 GLN A CA 1
ATOM 2429 C C . GLN A 1 299 ? 29.833 4.789 -36.041 1.00 93.38 299 GLN A C 1
ATOM 2431 O O . GLN A 1 299 ? 30.636 5.601 -36.504 1.00 93.38 299 GLN A O 1
ATOM 2436 N N . LEU A 1 300 ? 29.131 5.030 -34.931 1.00 90.00 300 LEU A N 1
ATOM 2437 C CA . LEU A 1 300 ? 29.275 6.257 -34.145 1.00 90.00 300 LEU A CA 1
ATOM 2438 C C . LEU A 1 300 ? 30.713 6.433 -33.650 1.00 90.00 300 LEU A C 1
ATOM 2440 O O . LEU A 1 300 ? 31.316 7.479 -33.879 1.00 90.00 300 LEU A O 1
ATOM 2444 N N . ALA A 1 301 ? 31.309 5.390 -33.070 1.00 92.31 301 ALA A N 1
ATOM 2445 C CA . ALA A 1 301 ? 32.694 5.419 -32.607 1.00 92.31 301 ALA A CA 1
ATOM 2446 C C . ALA A 1 301 ? 33.699 5.652 -33.751 1.00 92.31 301 ALA A C 1
ATOM 2448 O O . ALA A 1 301 ? 34.759 6.247 -33.549 1.00 92.31 301 ALA A O 1
ATOM 2449 N N . ALA A 1 302 ? 33.410 5.188 -34.970 1.00 91.94 302 ALA A N 1
ATOM 2450 C CA . ALA A 1 302 ? 34.232 5.488 -36.141 1.00 91.94 30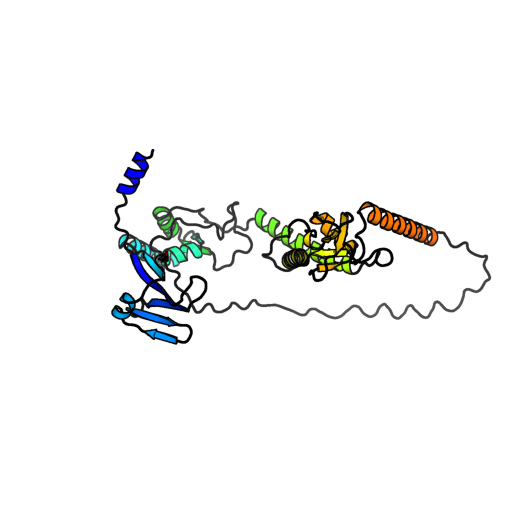2 ALA A CA 1
ATOM 2451 C C . ALA A 1 302 ? 34.113 6.960 -36.572 1.00 91.94 302 ALA A C 1
ATOM 2453 O O . ALA A 1 302 ? 35.130 7.576 -36.888 1.00 91.94 302 ALA A O 1
ATOM 2454 N N . VAL A 1 303 ? 32.906 7.534 -36.552 1.00 90.56 303 VAL A N 1
ATOM 2455 C CA . VAL A 1 303 ? 32.673 8.958 -36.851 1.00 90.56 303 VAL A CA 1
ATOM 2456 C C . VAL A 1 303 ? 33.350 9.850 -35.811 1.00 90.56 303 VAL A C 1
ATOM 2458 O O . VAL A 1 303 ? 34.058 10.781 -36.180 1.00 90.56 303 VAL A O 1
ATOM 2461 N N . GLU A 1 304 ? 33.214 9.531 -34.524 1.00 90.50 304 GLU A N 1
ATOM 2462 C CA . GLU A 1 304 ? 33.859 10.275 -33.436 1.00 90.50 304 GLU A CA 1
ATOM 2463 C C . GLU A 1 304 ? 35.389 10.219 -33.507 1.00 90.50 304 GLU A C 1
ATOM 2465 O O . GLU A 1 304 ? 36.051 11.199 -33.173 1.00 90.50 304 GLU A O 1
ATOM 2470 N N . ARG A 1 305 ? 35.968 9.094 -33.951 1.00 90.44 305 ARG A N 1
ATOM 2471 C CA . ARG A 1 305 ? 37.416 8.992 -34.194 1.00 90.44 305 ARG A CA 1
ATOM 2472 C C . ARG A 1 305 ? 37.857 9.874 -35.356 1.00 90.44 305 ARG A C 1
ATOM 2474 O O . ARG A 1 305 ? 38.811 10.621 -35.188 1.00 90.44 305 ARG A O 1
ATOM 2481 N N . LYS A 1 306 ? 37.137 9.843 -36.483 1.00 88.25 306 LYS A N 1
ATOM 2482 C CA . LYS A 1 306 ? 37.423 10.705 -37.643 1.00 88.25 306 LYS A CA 1
ATOM 2483 C C . LYS A 1 306 ? 37.281 12.191 -37.315 1.00 88.25 306 LYS A C 1
ATOM 2485 O O . LYS A 1 306 ? 38.077 12.993 -37.775 1.00 88.25 306 LYS A O 1
ATOM 2490 N N . ALA A 1 307 ? 36.310 12.559 -36.481 1.00 84.50 307 ALA A N 1
ATOM 2491 C CA . ALA A 1 307 ? 36.126 13.938 -36.029 1.00 84.50 307 ALA A CA 1
ATOM 2492 C C . ALA A 1 307 ? 37.243 14.434 -35.087 1.00 84.50 307 ALA A C 1
ATOM 2494 O O . ALA A 1 307 ? 37.366 15.636 -34.873 1.00 84.50 307 ALA A O 1
ATOM 2495 N N . LYS A 1 308 ? 38.040 13.523 -34.512 1.00 84.25 308 LYS A N 1
ATOM 2496 C CA . LYS A 1 308 ? 39.181 13.828 -33.633 1.00 84.25 308 LYS A CA 1
ATOM 2497 C C . LYS A 1 308 ? 40.534 13.754 -34.352 1.00 84.25 308 LYS A C 1
ATOM 2499 O O . LYS A 1 308 ? 41.558 13.960 -33.703 1.00 84.25 308 LYS A O 1
ATOM 2504 N N . GLU A 1 309 ? 40.565 13.447 -35.650 1.00 77.19 309 GLU A N 1
ATOM 2505 C CA . GLU A 1 309 ? 41.797 13.523 -36.439 1.00 77.19 309 GLU A CA 1
ATOM 2506 C C . GLU A 1 309 ? 42.190 15.000 -36.633 1.00 77.19 309 GLU A C 1
ATOM 2508 O O . GLU A 1 309 ? 41.327 15.820 -36.956 1.00 77.19 309 GLU A O 1
ATOM 2513 N N . PRO A 1 310 ? 43.464 15.376 -36.406 1.00 63.31 310 PRO A N 1
ATOM 2514 C CA . PRO A 1 310 ? 43.899 16.755 -36.572 1.00 63.31 310 PRO A CA 1
ATOM 2515 C C . PRO A 1 310 ? 43.739 17.171 -38.036 1.00 63.31 310 PRO A C 1
ATOM 2517 O O . PRO A 1 310 ? 44.224 16.494 -38.944 1.00 63.31 310 PRO A O 1
ATOM 2520 N N . ILE A 1 311 ? 43.050 18.292 -38.255 1.00 62.91 311 ILE A N 1
ATOM 2521 C CA . ILE A 1 311 ? 42.970 18.943 -39.562 1.00 62.91 311 ILE A CA 1
ATOM 2522 C C . ILE A 1 311 ? 44.410 19.266 -39.972 1.00 62.91 311 ILE A C 1
ATOM 2524 O O . ILE A 1 311 ? 45.099 20.006 -39.276 1.00 62.91 311 ILE A O 1
ATOM 2528 N N . VAL A 1 312 ? 44.882 18.672 -41.069 1.00 57.34 312 VAL A N 1
ATOM 2529 C CA . VAL A 1 312 ? 46.187 19.006 -41.649 1.00 57.34 312 VAL A CA 1
ATOM 2530 C C . VAL A 1 312 ? 46.140 20.477 -42.056 1.00 57.34 312 VAL A C 1
ATOM 2532 O O . VAL A 1 312 ? 45.380 20.839 -42.955 1.00 57.34 312 VAL A O 1
ATOM 2535 N N . GLU A 1 313 ? 46.918 21.319 -41.374 1.00 47.75 313 GLU A N 1
ATOM 2536 C CA . GLU A 1 313 ? 47.131 22.716 -41.751 1.00 47.75 313 GLU A CA 1
ATOM 2537 C C . GLU A 1 313 ? 47.635 22.771 -43.202 1.00 47.75 313 GLU A C 1
ATOM 2539 O O . GLU A 1 313 ? 48.707 22.260 -43.537 1.00 47.75 313 GLU A O 1
ATOM 2544 N N . LEU A 1 314 ? 46.833 23.368 -44.087 1.00 48.50 314 LEU A N 1
ATOM 2545 C CA . LEU A 1 314 ? 47.310 23.846 -45.382 1.00 48.50 314 LEU A CA 1
ATOM 2546 C C . LEU A 1 314 ? 48.242 25.044 -45.135 1.00 48.50 314 LEU A C 1
ATOM 2548 O O . LEU A 1 314 ? 47.975 25.828 -44.223 1.00 48.50 314 LEU A O 1
ATOM 2552 N N . PRO A 1 315 ? 49.324 25.208 -45.919 1.00 44.28 315 PRO A N 1
ATOM 2553 C CA . PRO A 1 315 ? 50.310 26.236 -45.644 1.00 44.28 315 PRO A CA 1
ATOM 2554 C C . PRO A 1 315 ? 49.695 27.627 -45.803 1.00 44.28 315 PRO A C 1
ATOM 2556 O O . PRO A 1 315 ? 49.058 27.934 -46.811 1.00 44.28 315 PRO A O 1
ATOM 2559 N N . SER A 1 316 ? 49.932 28.428 -44.768 1.00 42.28 316 SER A N 1
ATOM 2560 C CA . SER A 1 316 ? 49.681 29.858 -44.615 1.00 42.28 316 SER A CA 1
ATOM 2561 C C . SER A 1 316 ? 49.700 30.657 -45.923 1.00 42.28 316 SER A C 1
ATOM 2563 O O . SER A 1 316 ? 50.731 30.735 -46.596 1.00 42.28 316 SER A O 1
ATOM 2565 N N . SER A 1 317 ? 48.594 31.343 -46.213 1.00 36.19 317 SER A N 1
ATOM 2566 C CA . SER A 1 317 ? 48.637 32.633 -46.900 1.00 36.19 317 SER A CA 1
ATOM 2567 C C . SER A 1 317 ? 48.154 33.692 -45.922 1.00 36.19 317 SER A C 1
ATOM 2569 O O . SER A 1 317 ? 47.029 33.608 -45.428 1.00 36.19 317 SER A O 1
ATOM 2571 N N . ASP A 1 318 ? 49.046 34.630 -45.639 1.00 44.72 318 ASP A N 1
ATOM 2572 C CA . ASP A 1 318 ? 48.885 35.755 -44.731 1.00 44.72 318 ASP A CA 1
ATOM 2573 C C . ASP A 1 318 ? 47.562 36.502 -44.941 1.00 44.72 318 ASP A C 1
ATOM 2575 O O . ASP A 1 318 ? 47.199 36.805 -46.080 1.00 44.72 318 ASP A O 1
ATOM 2579 N N . ASN A 1 319 ? 46.858 36.765 -43.835 1.00 36.66 319 ASN A N 1
ATOM 2580 C CA . ASN A 1 319 ? 46.138 38.004 -43.505 1.00 36.66 319 ASN A CA 1
ATOM 2581 C C . ASN A 1 319 ? 45.247 37.744 -42.277 1.00 36.66 319 ASN A C 1
ATOM 2583 O O . ASN A 1 319 ? 44.032 37.592 -42.383 1.00 36.66 319 ASN A O 1
ATOM 2587 N N . GLU A 1 320 ? 45.872 37.672 -41.102 1.00 45.56 320 GLU A N 1
ATOM 2588 C CA . GLU A 1 320 ? 45.192 37.970 -39.843 1.00 45.56 320 GLU A CA 1
ATOM 2589 C C . GLU A 1 320 ? 45.366 39.462 -39.567 1.00 45.56 320 GLU A C 1
ATOM 2591 O O . GLU A 1 320 ? 46.462 39.890 -39.229 1.00 45.56 320 GLU A O 1
ATOM 2596 N N . GLU A 1 321 ? 44.307 40.248 -39.722 1.00 47.25 321 GLU A N 1
ATOM 2597 C CA . GLU A 1 321 ? 43.969 41.370 -38.840 1.00 47.25 321 GLU A CA 1
ATOM 2598 C C . GLU A 1 321 ? 42.630 41.960 -39.303 1.00 47.25 321 GLU A C 1
ATOM 2600 O O . GLU A 1 321 ? 42.369 42.041 -40.495 1.00 47.25 321 GLU A O 1
ATOM 2605 N N . GLU A 1 322 ? 41.802 42.365 -38.336 1.00 45.75 322 GLU A N 1
ATOM 2606 C CA . GLU A 1 322 ? 40.439 42.911 -38.487 1.00 45.75 322 GLU A CA 1
ATOM 2607 C C . GLU A 1 322 ? 39.299 41.886 -38.647 1.00 45.75 322 GLU A C 1
ATOM 2609 O O . GLU A 1 322 ? 38.772 41.685 -39.729 1.00 45.75 322 GLU A O 1
ATOM 2614 N N . ASP A 1 323 ? 38.878 41.272 -37.528 1.00 40.19 323 ASP A N 1
ATOM 2615 C CA . ASP A 1 323 ? 37.433 41.201 -37.185 1.00 40.19 323 ASP A CA 1
ATOM 2616 C C . ASP A 1 323 ? 37.131 40.620 -35.786 1.00 40.19 323 ASP A C 1
ATOM 2618 O O . ASP A 1 323 ? 35.994 40.614 -35.315 1.00 40.19 323 ASP A O 1
ATOM 2622 N N . SER A 1 324 ? 38.150 40.226 -35.018 1.00 42.94 324 SER A N 1
ATOM 2623 C CA . SER A 1 324 ? 37.982 39.678 -33.658 1.00 42.94 324 SER A CA 1
ATOM 2624 C C . SER A 1 324 ? 37.641 40.710 -32.565 1.00 42.94 324 SER A C 1
ATOM 2626 O O . SER A 1 324 ? 37.881 40.451 -31.384 1.00 42.94 324 SER A O 1
ATOM 2628 N N . LYS A 1 325 ? 37.099 41.887 -32.910 1.00 45.78 325 LYS A N 1
ATOM 2629 C CA . LYS A 1 325 ? 36.840 42.984 -31.954 1.00 45.78 325 LYS A CA 1
ATOM 2630 C C . LYS A 1 325 ? 35.372 43.366 -31.740 1.00 45.78 325 LYS A C 1
ATOM 2632 O O . LYS A 1 325 ? 35.127 44.386 -31.110 1.00 45.78 325 LYS A O 1
ATOM 2637 N N . LEU A 1 326 ? 34.404 42.554 -32.177 1.00 46.41 326 LEU A N 1
ATOM 2638 C CA . LEU A 1 326 ? 32.978 42.921 -32.084 1.00 46.41 326 LEU A CA 1
ATOM 2639 C C . LEU A 1 326 ? 32.030 41.918 -31.402 1.00 46.41 326 LEU A C 1
ATOM 2641 O O . LEU A 1 326 ? 30.828 42.141 -31.424 1.00 46.41 326 LEU A O 1
ATOM 2645 N N . ILE A 1 327 ? 32.513 40.856 -30.740 1.00 43.56 327 ILE A N 1
ATOM 2646 C CA . ILE A 1 327 ? 31.620 39.905 -30.029 1.00 43.56 327 ILE A CA 1
ATOM 2647 C C . ILE A 1 327 ? 32.200 39.472 -28.670 1.00 43.56 327 ILE A C 1
ATOM 2649 O O . ILE A 1 327 ? 32.282 38.290 -28.347 1.00 43.56 327 ILE A O 1
ATOM 2653 N N . LYS A 1 328 ? 32.666 40.433 -27.865 1.00 41.50 328 LYS A N 1
ATOM 2654 C CA . LYS A 1 328 ? 33.061 40.197 -26.460 1.00 41.50 328 LYS A CA 1
ATOM 2655 C C . LYS A 1 328 ? 32.527 41.250 -25.480 1.00 41.50 328 LYS A C 1
ATOM 2657 O O . LYS A 1 328 ? 33.101 41.430 -24.415 1.00 41.50 328 LYS A O 1
ATOM 2662 N N . GLU A 1 329 ? 31.414 41.906 -25.812 1.00 44.53 329 GLU A N 1
ATOM 2663 C CA . GLU A 1 329 ? 30.765 42.880 -24.914 1.00 44.53 329 GLU A CA 1
ATOM 2664 C C . GLU A 1 329 ? 29.271 42.622 -24.625 1.00 44.53 329 GLU A C 1
ATOM 2666 O O . GLU A 1 329 ? 28.636 43.464 -24.002 1.00 44.53 329 GLU A O 1
ATOM 2671 N N . GLU A 1 330 ? 28.692 41.458 -24.959 1.00 43.44 330 GLU A N 1
ATOM 2672 C CA . GLU A 1 330 ? 27.252 41.209 -24.697 1.00 43.44 330 GLU A CA 1
ATOM 2673 C C . GLU A 1 330 ? 26.890 40.016 -23.790 1.00 43.44 330 GLU A C 1
ATOM 2675 O O . GLU A 1 330 ? 25.704 39.781 -23.573 1.00 43.44 330 GLU A O 1
ATOM 2680 N N . GLU A 1 331 ? 27.840 39.305 -23.169 1.00 41.38 331 GLU A N 1
ATOM 2681 C CA . GLU A 1 331 ? 27.501 38.105 -22.364 1.00 41.38 331 GLU A CA 1
ATOM 2682 C C . GLU A 1 331 ? 27.795 38.169 -20.854 1.00 41.38 331 GLU A C 1
ATOM 2684 O O . GLU A 1 331 ? 27.458 37.229 -20.142 1.00 41.38 331 GLU A O 1
ATOM 2689 N N . ASP A 1 332 ? 28.291 39.295 -20.329 1.00 37.62 332 ASP A N 1
ATOM 2690 C CA . ASP A 1 332 ? 28.558 39.470 -18.883 1.00 37.62 332 ASP A CA 1
ATOM 2691 C C . ASP A 1 332 ? 27.565 40.411 -18.166 1.00 37.62 332 ASP A C 1
ATOM 2693 O O . ASP A 1 332 ? 27.863 40.996 -17.126 1.00 37.62 332 ASP A O 1
ATOM 2697 N N . SER A 1 333 ? 26.340 40.556 -18.684 1.00 44.00 333 SER A N 1
ATOM 2698 C CA . SER A 1 333 ? 25.313 41.393 -18.042 1.00 44.00 333 SER A CA 1
ATOM 2699 C C . SER A 1 333 ? 23.911 40.787 -18.035 1.00 44.00 333 SER A C 1
ATOM 2701 O O . SER A 1 333 ? 22.961 41.444 -18.450 1.00 44.00 333 SER A O 1
ATOM 2703 N N . ARG A 1 334 ? 23.723 39.545 -17.548 1.00 42.38 334 ARG A N 1
ATOM 2704 C CA . ARG A 1 334 ? 22.357 39.077 -17.208 1.00 42.38 334 ARG A CA 1
ATOM 2705 C C . ARG A 1 334 ? 22.218 37.815 -16.350 1.00 42.38 334 ARG A C 1
ATOM 2707 O O . ARG A 1 334 ? 21.405 36.963 -16.679 1.00 42.38 334 ARG A O 1
ATOM 2714 N N . ILE A 1 335 ? 22.910 37.702 -15.212 1.00 37.94 335 ILE A N 1
ATOM 2715 C CA . ILE A 1 335 ? 22.458 36.801 -14.127 1.00 37.94 335 ILE A CA 1
ATOM 2716 C C . ILE A 1 335 ? 22.702 37.449 -12.755 1.00 37.94 335 ILE A C 1
ATOM 2718 O O . ILE A 1 335 ? 23.565 37.041 -11.992 1.00 37.94 335 ILE A O 1
ATOM 2722 N N . GLU A 1 336 ? 21.900 38.462 -12.445 1.00 36.56 336 GLU A N 1
ATOM 2723 C CA . GLU A 1 336 ? 21.455 38.784 -11.088 1.00 36.56 336 GLU A CA 1
ATOM 2724 C C . GLU A 1 336 ? 20.065 39.406 -11.238 1.00 36.56 336 GLU A C 1
ATOM 2726 O O . GLU A 1 336 ? 19.950 40.548 -11.662 1.00 36.56 336 GLU A O 1
ATOM 2731 N N . GLU A 1 337 ? 19.015 38.608 -11.019 1.00 29.88 337 GLU A N 1
ATOM 2732 C CA . GLU A 1 337 ? 17.762 38.999 -10.354 1.00 29.88 337 GLU A CA 1
ATOM 2733 C C . GLU A 1 337 ? 16.676 37.922 -10.532 1.00 29.88 337 GLU A C 1
ATOM 2735 O O . GLU A 1 337 ? 16.392 37.491 -11.644 1.00 29.88 337 GLU A O 1
ATOM 2740 N N . GLN A 1 338 ? 16.021 37.599 -9.405 1.00 28.80 338 GLN A N 1
ATOM 2741 C CA . GLN A 1 338 ? 14.718 36.920 -9.266 1.00 28.80 338 GLN A CA 1
ATOM 2742 C C . GLN A 1 338 ? 14.766 35.392 -9.516 1.00 28.80 338 GLN A C 1
ATOM 2744 O O . GLN A 1 338 ? 15.139 34.923 -10.575 1.00 28.80 338 GLN A O 1
ATOM 2749 N N . GLU A 1 339 ? 14.443 34.508 -8.567 1.00 31.69 339 GLU A N 1
ATOM 2750 C CA . GLU A 1 339 ? 13.277 34.531 -7.686 1.00 31.69 339 GLU A CA 1
ATOM 2751 C C . GLU A 1 339 ? 13.563 33.888 -6.315 1.00 31.69 339 GLU A C 1
ATOM 2753 O O . GLU A 1 339 ? 13.724 32.677 -6.172 1.00 31.69 339 GLU A O 1
ATOM 2758 N N . THR A 1 340 ? 13.496 34.699 -5.261 1.00 35.06 340 THR A N 1
ATOM 2759 C CA . THR A 1 340 ? 12.919 34.278 -3.984 1.00 35.06 340 THR A CA 1
ATOM 2760 C C . THR A 1 340 ? 11.435 34.626 -4.022 1.00 35.06 340 THR A C 1
ATOM 2762 O O . THR A 1 340 ? 11.060 35.776 -3.829 1.00 35.06 340 THR A O 1
ATOM 2765 N N . LYS A 1 341 ? 10.562 33.643 -4.262 1.00 31.41 341 LYS A N 1
ATOM 2766 C CA . LYS A 1 341 ? 9.133 33.735 -3.922 1.00 31.41 341 LYS A CA 1
ATOM 2767 C C . LYS A 1 341 ? 8.577 32.353 -3.587 1.00 31.41 341 LYS A C 1
ATOM 2769 O O . LYS A 1 341 ? 8.310 31.529 -4.447 1.00 31.41 341 LYS A O 1
ATOM 2774 N N . SER A 1 342 ? 8.452 32.144 -2.279 1.00 27.34 342 SER A N 1
ATOM 2775 C CA . SER A 1 342 ? 7.297 31.559 -1.599 1.00 27.34 342 SER A CA 1
ATOM 2776 C C . SER A 1 342 ? 6.354 30.684 -2.439 1.00 27.34 342 SER A C 1
ATOM 2778 O O . SER A 1 342 ? 5.542 31.187 -3.211 1.00 27.34 342 SER A O 1
ATOM 2780 N N . CYS A 1 343 ? 6.322 29.391 -2.123 1.00 26.62 343 CYS A N 1
ATOM 2781 C CA . CYS A 1 343 ? 5.039 28.731 -1.909 1.00 26.62 343 CYS A CA 1
ATOM 2782 C C . CYS A 1 343 ? 5.128 27.910 -0.623 1.00 26.62 343 CYS A C 1
ATOM 2784 O O . CYS A 1 343 ? 5.480 26.733 -0.606 1.00 26.62 343 CYS A O 1
ATOM 2786 N N . SER A 1 344 ? 4.847 28.602 0.480 1.00 27.91 344 SER A N 1
ATOM 2787 C CA . SER A 1 344 ? 4.288 27.993 1.677 1.00 27.91 344 SER A CA 1
ATOM 2788 C C . SER A 1 344 ? 2.931 27.399 1.290 1.00 27.91 344 SER A C 1
ATOM 2790 O O . SER A 1 344 ? 1.947 28.126 1.178 1.00 27.91 344 SER A O 1
ATOM 2792 N N . SER A 1 345 ? 2.866 26.094 1.027 1.00 26.30 345 SER A N 1
ATOM 2793 C CA . SER A 1 345 ? 1.589 25.385 1.028 1.00 26.30 345 SER A CA 1
ATOM 2794 C C . SER A 1 345 ? 1.334 24.908 2.453 1.00 26.30 345 SER A C 1
ATOM 2796 O O . SER A 1 345 ? 1.720 23.804 2.840 1.00 26.30 345 SER A O 1
ATOM 2798 N N . MET A 1 346 ? 0.715 25.791 3.239 1.00 24.64 346 MET A N 1
ATOM 2799 C CA . MET A 1 346 ? -0.058 25.410 4.416 1.00 24.64 346 MET A CA 1
ATOM 2800 C C . MET A 1 346 ? -0.994 24.272 4.012 1.00 24.64 346 MET A C 1
ATOM 2802 O O . MET A 1 346 ? -1.896 24.462 3.197 1.00 24.64 346 MET A O 1
ATOM 2806 N N . ILE A 1 347 ? -0.776 23.088 4.576 1.00 26.16 347 ILE A N 1
ATOM 2807 C CA . ILE A 1 347 ? -1.801 22.053 4.587 1.00 26.16 347 ILE A CA 1
ATOM 2808 C C . ILE A 1 347 ? -2.845 22.546 5.584 1.00 26.16 347 ILE A C 1
ATOM 2810 O O . ILE A 1 347 ? -2.638 22.515 6.796 1.00 26.16 347 ILE A O 1
ATOM 2814 N N . LEU A 1 348 ? -3.930 23.097 5.046 1.00 26.53 348 LEU A N 1
ATOM 2815 C CA . LEU A 1 348 ? -5.130 23.399 5.805 1.00 26.53 348 LEU A CA 1
ATOM 2816 C C . LEU A 1 348 ? -5.693 22.075 6.321 1.00 26.53 348 LEU A C 1
ATOM 2818 O O . LEU A 1 348 ? -6.043 21.188 5.545 1.00 26.53 348 LEU A O 1
ATOM 2822 N N . ILE A 1 349 ? -5.723 21.963 7.645 1.00 28.69 349 ILE A N 1
ATOM 2823 C CA . ILE A 1 349 ? -6.406 20.916 8.397 1.00 28.69 349 ILE A CA 1
ATOM 2824 C C . ILE A 1 349 ? -7.897 21.004 8.040 1.00 28.69 349 ILE A C 1
ATOM 2826 O O . ILE A 1 349 ? -8.496 22.058 8.264 1.00 28.69 349 ILE A O 1
ATOM 2830 N N . PRO A 1 350 ? -8.519 19.948 7.493 1.00 28.64 350 PRO A N 1
ATOM 2831 C CA . PRO A 1 350 ? -9.967 19.887 7.418 1.00 28.64 350 PRO A CA 1
ATOM 2832 C C . PRO A 1 350 ? -10.527 19.751 8.836 1.00 28.64 350 PRO A C 1
ATOM 2834 O O . PRO A 1 350 ? -10.137 18.848 9.577 1.00 28.64 350 PRO A O 1
ATOM 2837 N N . ASP A 1 351 ? -11.442 20.649 9.194 1.00 23.92 351 ASP A N 1
ATOM 2838 C CA . ASP A 1 351 ? -12.311 20.533 10.363 1.00 23.92 351 ASP A CA 1
ATOM 2839 C C . ASP A 1 351 ? -12.986 19.151 10.379 1.00 23.92 351 ASP A C 1
ATOM 2841 O O . ASP A 1 351 ? -13.904 18.874 9.604 1.00 23.92 351 ASP A O 1
ATOM 2845 N N . LEU A 1 352 ? -12.559 18.279 11.293 1.00 26.69 352 LEU A N 1
ATOM 2846 C CA . LEU A 1 352 ? -13.283 17.061 11.644 1.00 26.69 352 LEU A CA 1
ATOM 2847 C C . LEU A 1 352 ? -14.419 17.431 12.603 1.00 26.69 352 LEU A C 1
ATOM 2849 O O . LEU A 1 352 ? -14.341 17.226 13.810 1.00 26.69 352 LEU A O 1
ATOM 2853 N N . LYS A 1 353 ? -15.503 17.976 12.051 1.00 30.42 353 LYS A N 1
ATOM 2854 C CA . LYS A 1 353 ? -16.829 17.898 12.670 1.00 30.42 353 LYS A CA 1
ATOM 2855 C C . LYS A 1 353 ? -17.614 16.785 11.995 1.00 30.42 353 LYS A C 1
ATOM 2857 O O . LYS A 1 353 ? -18.346 17.027 11.046 1.00 30.42 353 LYS A O 1
ATOM 2862 N N . HIS A 1 354 ? -17.389 15.570 12.477 1.00 29.70 354 HIS A N 1
ATOM 2863 C CA . HIS A 1 354 ? -18.392 14.528 12.699 1.00 29.70 354 HIS A CA 1
ATOM 2864 C C . HIS A 1 354 ? -17.642 13.270 13.140 1.00 29.70 354 HIS A C 1
ATOM 2866 O O . HIS A 1 354 ? -17.182 12.474 12.324 1.00 29.70 354 HIS A O 1
ATOM 2872 N N . GLU A 1 355 ? -17.503 13.112 14.455 1.00 29.28 355 GLU A N 1
ATOM 2873 C CA . GLU A 1 355 ? -17.244 11.807 15.052 1.00 29.28 355 GLU A CA 1
ATOM 2874 C C . GLU A 1 355 ? -18.421 10.896 14.685 1.00 29.28 355 GLU A C 1
ATOM 2876 O O . GLU A 1 355 ? -19.561 11.148 15.072 1.00 29.28 355 GLU A O 1
ATOM 2881 N N . LYS A 1 356 ? -18.156 9.857 13.891 1.00 30.86 356 LYS A N 1
ATOM 2882 C CA . LYS A 1 356 ? -19.012 8.673 13.873 1.00 30.86 356 LYS A CA 1
ATOM 2883 C C . LYS A 1 356 ? -18.464 7.726 14.931 1.00 30.86 356 LYS A C 1
ATOM 2885 O O . LYS A 1 356 ? -17.279 7.390 14.907 1.00 30.86 356 LYS A O 1
ATOM 2890 N N . SER A 1 357 ? -19.318 7.348 15.872 1.00 34.72 357 SER A N 1
ATOM 2891 C CA . SER A 1 357 ? -19.079 6.249 16.794 1.00 34.72 357 SER A CA 1
ATOM 2892 C C . SER A 1 357 ? -18.989 4.953 15.982 1.00 34.72 357 SER A C 1
ATOM 2894 O O . SER A 1 357 ? -19.960 4.470 15.414 1.00 34.72 357 SER A O 1
ATOM 2896 N N . SER A 1 358 ? -17.782 4.419 15.856 1.00 34.44 358 SER A N 1
ATOM 2897 C CA . SER A 1 358 ? -17.547 3.021 15.552 1.00 34.44 358 SER A CA 1
ATOM 2898 C C . SER A 1 358 ? -17.663 2.310 16.886 1.00 34.44 358 SER A C 1
ATOM 2900 O O . SER A 1 358 ? -16.756 2.354 17.710 1.00 34.44 358 SER A O 1
ATOM 2902 N N . GLU A 1 359 ? -18.829 1.733 17.115 1.00 49.34 359 GLU A N 1
ATOM 2903 C CA . GLU A 1 359 ? -19.093 0.863 18.248 1.00 49.34 359 GLU A CA 1
ATOM 2904 C C . GLU A 1 359 ? -18.623 -0.561 17.921 1.00 49.34 359 GLU A C 1
ATOM 2906 O O . GLU A 1 359 ? -18.417 -0.911 16.756 1.00 49.34 359 GLU A O 1
ATOM 2911 N N . ASP A 1 360 ? -18.421 -1.377 18.954 1.00 48.00 360 ASP A N 1
ATOM 2912 C CA . ASP A 1 360 ? -18.025 -2.782 18.833 1.00 48.00 360 ASP A CA 1
ATOM 2913 C C . ASP A 1 360 ? -19.207 -3.616 18.313 1.00 48.00 360 ASP A C 1
ATOM 2915 O O . ASP A 1 360 ? -19.990 -4.186 19.078 1.00 48.00 360 ASP A O 1
ATOM 2919 N N . VAL A 1 361 ? -19.393 -3.574 16.994 1.00 55.16 361 VAL A N 1
ATOM 2920 C CA . VAL A 1 361 ? -20.542 -4.151 16.304 1.00 55.16 361 VAL A CA 1
ATOM 2921 C C . VAL A 1 361 ? -20.148 -5.460 15.623 1.00 55.16 361 VAL A C 1
ATOM 2923 O O . VAL A 1 361 ? -19.352 -5.494 14.685 1.00 55.16 361 VAL A O 1
ATOM 2926 N N . THR A 1 362 ? -20.757 -6.554 16.065 1.00 66.19 362 THR A N 1
ATOM 2927 C CA . THR A 1 362 ? -20.657 -7.872 15.436 1.00 66.19 362 THR A CA 1
ATOM 2928 C C . THR A 1 362 ? -21.677 -7.994 14.307 1.00 66.19 362 THR A C 1
ATOM 2930 O O . THR A 1 362 ? -22.859 -7.703 14.496 1.00 66.19 362 THR A O 1
ATOM 2933 N N . ILE A 1 363 ? -21.222 -8.451 13.138 1.00 67.94 363 ILE A N 1
ATOM 2934 C CA . ILE A 1 363 ? -22.051 -8.627 11.941 1.00 67.94 363 ILE A CA 1
ATOM 2935 C C . ILE A 1 363 ? -22.451 -10.097 11.810 1.00 67.94 363 ILE A C 1
ATOM 2937 O O . ILE A 1 363 ? -21.589 -10.971 11.725 1.00 67.94 363 ILE A O 1
ATOM 2941 N N . ALA A 1 364 ? -23.751 -10.365 11.732 1.00 65.44 364 ALA A N 1
ATOM 2942 C CA . ALA A 1 364 ? -24.291 -11.672 11.372 1.00 65.44 364 ALA A CA 1
ATOM 2943 C C . ALA A 1 364 ? -25.037 -11.573 10.037 1.00 65.44 364 ALA A C 1
ATOM 2945 O O . ALA A 1 364 ? -25.865 -10.684 9.848 1.00 65.44 364 ALA A O 1
ATOM 2946 N N . VAL A 1 365 ? -24.754 -12.487 9.108 1.00 62.84 365 VAL A N 1
ATOM 2947 C CA . VAL A 1 365 ? -25.453 -12.565 7.816 1.00 62.84 365 VAL A CA 1
ATOM 2948 C C . VAL A 1 365 ? -26.496 -13.668 7.897 1.00 62.84 365 VAL A C 1
ATOM 2950 O O . VAL A 1 365 ? -26.173 -14.807 8.237 1.00 62.84 365 VAL A O 1
ATOM 2953 N N . ASN A 1 366 ? -27.746 -13.337 7.588 1.00 54.03 366 ASN A N 1
ATOM 2954 C CA . ASN A 1 366 ? -28.818 -14.314 7.510 1.00 54.03 366 ASN A CA 1
ATOM 2955 C C . ASN A 1 366 ? -28.809 -14.956 6.114 1.00 54.03 366 ASN A C 1
ATOM 2957 O O . ASN A 1 366 ? -29.156 -14.315 5.127 1.00 54.03 366 ASN A O 1
ATOM 2961 N N . ALA A 1 367 ? -28.387 -16.219 6.022 1.00 43.94 367 ALA A N 1
ATOM 2962 C CA . ALA A 1 367 ? -28.284 -16.949 4.754 1.00 43.94 367 ALA A CA 1
ATOM 2963 C C . ALA A 1 367 ? -29.614 -17.573 4.276 1.00 43.94 367 ALA A C 1
ATOM 2965 O O . ALA A 1 367 ? -29.622 -18.295 3.284 1.00 43.94 367 ALA A O 1
ATOM 2966 N N . ASN A 1 368 ? -30.737 -17.305 4.951 1.00 41.62 368 ASN A N 1
ATOM 2967 C CA . ASN A 1 368 ? -32.042 -17.887 4.621 1.00 41.62 368 ASN A CA 1
ATOM 2968 C C . ASN A 1 368 ? -32.828 -17.039 3.608 1.00 41.62 368 ASN A C 1
ATOM 2970 O O . ASN A 1 368 ? -33.950 -16.624 3.884 1.00 41.62 368 ASN A O 1
ATOM 2974 N N . THR A 1 369 ? -32.240 -16.776 2.443 1.00 39.12 369 THR A N 1
ATOM 2975 C CA . THR A 1 369 ? -32.999 -16.300 1.274 1.00 39.12 369 THR A CA 1
ATOM 2976 C C . THR A 1 369 ? -33.089 -17.463 0.287 1.00 39.12 369 THR A C 1
ATOM 2978 O O . THR A 1 369 ? -32.086 -17.840 -0.315 1.00 39.12 369 THR A O 1
ATOM 2981 N N . GLU A 1 370 ? -34.260 -18.109 0.243 1.00 33.12 370 GLU A N 1
ATOM 2982 C CA . GLU A 1 370 ? -34.610 -19.150 -0.743 1.00 33.12 370 GLU A CA 1
ATOM 2983 C C . GLU A 1 370 ? -34.841 -18.567 -2.141 1.00 33.12 370 GLU A C 1
ATOM 2985 O O . GLU A 1 370 ? -35.420 -17.457 -2.236 1.00 33.12 370 GLU A O 1
#

pLDDT: mean 81.56, std 21.75, range [23.92, 98.44]

Organism: NCBI:txid310955